Protein AF-X0TYS3-F1 (afdb_monomer_lite)

Foldseek 3Di:
DQKWKWWFWAAPLRFGQFIDTCRTPCNRVDFAEAEAEPPDPDDDDPRHNYTYGQWPDTDMDMDIDHPDDDPVRVVVSVVVVVVDFDDDPPDDTDDDDDDQVPHDDDDQDDLFLCVLVVVLVSPQRIDDDPQCVVVQVVNVVLQRHHPDDRDDDPVSSVVSRVVRVVVLVVLQCCQQPNQWDAPDPPDRDTDLAGPQCVVVSNQCDDPVDRCVPSNVSSCNPDDD

Structure (mmCIF, N/CA/C/O backbone):
data_AF-X0TYS3-F1
#
_entry.id   AF-X0TYS3-F1
#
loop_
_atom_site.group_PDB
_atom_site.id
_atom_site.type_symbol
_atom_site.label_atom_id
_atom_site.label_alt_id
_atom_site.label_comp_id
_atom_site.label_asym_id
_atom_site.label_entity_id
_atom_site.label_seq_id
_atom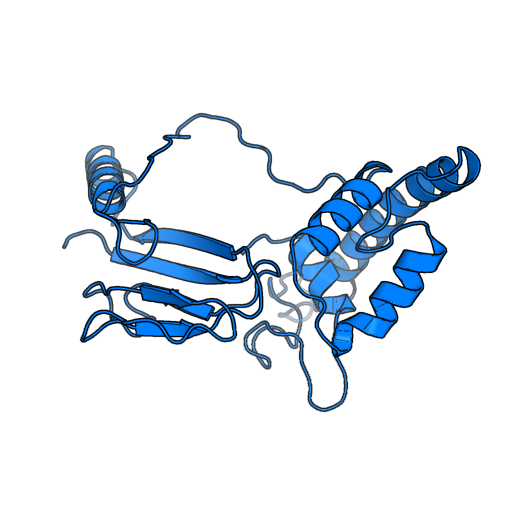_site.pdbx_PDB_ins_code
_atom_site.Cartn_x
_atom_site.Cartn_y
_atom_site.Cartn_z
_atom_site.occupancy
_atom_site.B_iso_or_equiv
_atom_site.auth_seq_id
_atom_site.auth_comp_id
_atom_site.auth_asym_id
_atom_site.auth_atom_id
_atom_site.pdbx_PDB_model_num
ATOM 1 N N . ALA A 1 1 ? -18.647 0.331 23.128 1.00 57.12 1 ALA A N 1
ATOM 2 C CA . ALA A 1 1 ? -19.092 1.075 21.935 1.00 57.12 1 ALA A CA 1
ATOM 3 C C . ALA A 1 1 ? -19.819 0.088 21.039 1.00 57.12 1 ALA A C 1
ATOM 5 O O . ALA A 1 1 ? -19.312 -1.014 20.889 1.00 57.12 1 ALA A O 1
ATOM 6 N N . ASP A 1 2 ? -20.963 0.463 20.470 1.00 83.06 2 ASP A N 1
ATOM 7 C CA . ASP A 1 2 ? -21.782 -0.434 19.627 1.00 83.06 2 ASP A CA 1
ATOM 8 C C . ASP A 1 2 ? -21.222 -0.609 18.202 1.00 83.06 2 ASP A C 1
ATOM 10 O O . ASP A 1 2 ? -21.847 -1.241 17.355 1.00 83.06 2 ASP A O 1
ATOM 14 N N . VAL A 1 3 ? -20.053 -0.021 17.932 1.00 92.56 3 VAL A N 1
ATOM 15 C CA . VAL A 1 3 ? -19.339 -0.079 16.656 1.00 92.56 3 VAL A CA 1
ATOM 16 C C . VAL A 1 3 ? -17.918 -0.554 16.939 1.00 92.56 3 VAL A C 1
ATOM 18 O O . VAL A 1 3 ? -17.199 0.078 17.719 1.00 92.56 3 VAL A O 1
ATOM 21 N N . GLY A 1 4 ? -17.534 -1.671 16.323 1.00 93.69 4 GLY A N 1
ATOM 22 C CA . GLY A 1 4 ? -16.146 -2.129 16.274 1.00 93.69 4 GLY A CA 1
ATOM 23 C C . GLY A 1 4 ? -15.420 -1.558 15.057 1.00 93.69 4 GLY A C 1
ATOM 24 O O . GLY A 1 4 ? -16.057 -1.088 14.118 1.00 93.69 4 GLY A O 1
ATOM 25 N N . ILE A 1 5 ? -14.092 -1.633 15.047 1.00 94.88 5 ILE A N 1
ATOM 26 C CA . ILE A 1 5 ? -13.277 -1.394 13.850 1.00 94.88 5 ILE A CA 1
ATOM 27 C C . ILE A 1 5 ? -12.463 -2.647 13.568 1.00 94.88 5 ILE A C 1
ATOM 29 O O . ILE A 1 5 ? -12.029 -3.330 14.495 1.00 94.88 5 ILE A O 1
ATOM 33 N N . PHE A 1 6 ? -12.278 -2.932 12.287 1.00 94.88 6 PHE A N 1
ATOM 34 C CA . PHE A 1 6 ? -11.329 -3.913 11.794 1.00 94.88 6 PHE A CA 1
ATOM 35 C C . PHE A 1 6 ? -10.635 -3.367 10.553 1.00 94.88 6 PHE A C 1
ATOM 37 O O . PHE A 1 6 ? -11.286 -2.804 9.674 1.00 94.88 6 PHE A O 1
ATOM 44 N N . GLY A 1 7 ? -9.328 -3.544 10.472 1.00 95.25 7 GLY A N 1
ATOM 45 C CA . GLY A 1 7 ? -8.544 -3.128 9.324 1.00 95.25 7 GLY A CA 1
ATOM 46 C C . GLY A 1 7 ? -7.066 -3.129 9.647 1.00 95.25 7 GLY A C 1
ATOM 47 O O . GLY A 1 7 ? -6.673 -3.537 10.737 1.00 95.25 7 GLY A O 1
ATOM 48 N N . THR A 1 8 ? -6.271 -2.627 8.715 1.00 95.38 8 THR A N 1
ATOM 49 C CA . THR A 1 8 ? -4.814 -2.733 8.778 1.00 95.38 8 THR A CA 1
ATOM 50 C C . THR A 1 8 ? -4.195 -1.408 8.344 1.00 95.38 8 THR A C 1
ATOM 52 O O . THR A 1 8 ? -4.698 -0.731 7.443 1.00 95.38 8 THR A O 1
ATOM 55 N N . LEU A 1 9 ? -3.124 -1.006 9.026 1.00 95.94 9 LEU A N 1
ATOM 56 C CA . LEU A 1 9 ? -2.222 0.051 8.577 1.00 95.94 9 LEU A CA 1
ATOM 57 C C . LEU A 1 9 ? -1.243 -0.563 7.583 1.00 95.94 9 LEU A C 1
ATOM 59 O O . LEU A 1 9 ? -0.656 -1.599 7.886 1.00 95.94 9 LEU A O 1
ATOM 63 N N . MET A 1 10 ? -1.043 0.067 6.434 1.00 95.25 10 MET A N 1
ATOM 64 C CA . MET A 1 10 ? -0.191 -0.458 5.374 1.00 95.25 10 MET A CA 1
ATOM 65 C C . MET A 1 10 ? 0.788 0.592 4.870 1.00 95.25 10 MET A C 1
ATOM 67 O O . MET A 1 10 ? 0.532 1.798 4.914 1.00 95.25 10 MET A O 1
ATOM 71 N N . ASP A 1 11 ? 1.927 0.110 4.395 1.00 94.81 11 ASP A N 1
ATOM 72 C CA . ASP A 1 11 ? 2.931 0.942 3.749 1.00 94.81 11 ASP A CA 1
ATOM 73 C C . ASP A 1 11 ? 2.579 1.210 2.270 1.00 94.81 11 ASP A C 1
ATOM 75 O O . ASP A 1 11 ? 1.574 0.711 1.755 1.00 94.81 11 ASP A O 1
ATOM 79 N N . ALA A 1 12 ? 3.392 2.006 1.569 1.00 94.19 12 ALA A N 1
ATOM 80 C CA . ALA A 1 12 ? 3.118 2.399 0.179 1.00 94.19 12 ALA A CA 1
ATOM 81 C C . ALA A 1 12 ? 3.034 1.213 -0.801 1.00 94.19 12 ALA A C 1
ATOM 83 O O . ALA A 1 12 ? 2.470 1.338 -1.885 1.00 94.19 12 ALA A O 1
ATOM 84 N N . TRP A 1 13 ? 3.572 0.053 -0.422 1.00 92.31 13 TRP A N 1
ATOM 85 C CA . TRP A 1 13 ? 3.579 -1.151 -1.239 1.00 92.31 13 TRP A CA 1
ATOM 86 C C . TRP A 1 13 ? 2.517 -2.169 -0.790 1.00 92.31 13 TRP A C 1
ATOM 88 O O . TRP A 1 13 ? 2.585 -3.332 -1.185 1.00 92.31 13 TRP A O 1
ATOM 98 N N . GLN A 1 14 ? 1.539 -1.755 0.022 1.00 92.50 14 GLN A N 1
ATOM 99 C CA . GLN A 1 14 ? 0.508 -2.623 0.602 1.00 92.50 14 GLN A CA 1
ATOM 100 C C . GLN A 1 14 ? 1.074 -3.731 1.509 1.00 92.50 14 GLN A C 1
ATOM 102 O O . GLN A 1 14 ? 0.488 -4.809 1.613 1.00 92.50 14 GLN A O 1
ATOM 107 N N . ARG A 1 15 ? 2.211 -3.502 2.183 1.00 91.81 15 ARG A N 1
ATOM 108 C CA . ARG A 1 15 ? 2.680 -4.414 3.241 1.00 91.81 15 ARG A CA 1
ATOM 109 C C . ARG A 1 15 ? 2.012 -4.047 4.569 1.00 91.81 15 ARG A C 1
ATOM 111 O O . ARG A 1 15 ? 2.046 -2.867 4.936 1.00 91.81 15 ARG A O 1
ATOM 118 N N . PRO A 1 16 ? 1.427 -5.010 5.303 1.00 93.38 16 PRO A N 1
ATOM 119 C CA . PRO A 1 16 ? 0.880 -4.762 6.633 1.00 93.38 16 PRO A CA 1
ATOM 120 C C . PRO A 1 16 ? 1.929 -4.206 7.606 1.00 93.38 16 PRO A C 1
ATOM 122 O O . PRO A 1 16 ? 3.054 -4.697 7.683 1.00 93.38 16 PRO A O 1
ATOM 125 N N . ILE A 1 17 ? 1.545 -3.188 8.373 1.00 94.62 17 ILE A N 1
ATOM 126 C CA . ILE A 1 17 ? 2.328 -2.605 9.472 1.00 94.62 17 ILE A CA 1
ATOM 127 C C . ILE A 1 17 ? 1.779 -3.094 10.814 1.00 94.62 17 ILE A C 1
ATOM 129 O O . ILE A 1 17 ? 2.544 -3.527 11.674 1.00 94.62 17 ILE A O 1
ATOM 133 N N . ASP A 1 18 ? 0.463 -2.973 11.010 1.00 95.12 18 ASP A N 1
ATOM 134 C CA . ASP A 1 18 ? -0.266 -3.520 12.159 1.00 95.12 18 ASP A CA 1
ATOM 135 C C . ASP A 1 18 ? -1.767 -3.517 11.892 1.00 95.12 18 ASP A C 1
ATOM 137 O O . ASP A 1 18 ? -2.275 -2.695 11.123 1.00 95.12 18 ASP A O 1
ATOM 141 N N . ASP A 1 19 ? -2.476 -4.378 12.604 1.00 95.69 19 ASP A N 1
ATOM 142 C CA . ASP A 1 19 ? -3.927 -4.394 12.607 1.00 95.69 19 ASP A CA 1
ATOM 143 C C . ASP A 1 19 ? -4.497 -3.363 13.586 1.00 95.69 19 ASP A C 1
ATOM 145 O O . ASP A 1 19 ? -3.912 -3.028 14.620 1.00 95.69 19 ASP A O 1
ATOM 149 N N . VAL A 1 20 ? -5.695 -2.885 13.263 1.00 96.25 20 VAL A N 1
ATOM 150 C CA . VAL A 1 20 ? -6.477 -1.937 14.053 1.00 96.25 20 VAL A CA 1
ATOM 151 C C . VAL A 1 20 ? -7.773 -2.605 14.489 1.00 96.25 20 VAL A C 1
ATOM 153 O O . VAL A 1 20 ? -8.530 -3.140 13.675 1.00 96.25 20 VAL A O 1
ATOM 156 N N . GLY A 1 21 ? -8.067 -2.519 15.783 1.00 95.19 21 GLY A N 1
ATOM 157 C CA . GLY A 1 21 ? -9.288 -3.028 16.379 1.00 95.19 21 GLY A CA 1
ATOM 158 C C . GLY A 1 21 ? -9.075 -4.331 17.140 1.00 95.19 21 GLY A C 1
ATOM 159 O O . GLY A 1 21 ? -8.046 -4.546 17.771 1.00 95.19 21 GLY A O 1
ATOM 160 N N . ALA A 1 22 ? -10.077 -5.212 17.136 1.00 94.00 22 ALA A N 1
ATOM 161 C CA . ALA A 1 22 ? -10.077 -6.399 18.002 1.00 94.00 22 ALA A CA 1
ATOM 162 C C . ALA A 1 22 ? -8.870 -7.335 17.770 1.00 94.00 22 ALA A C 1
ATOM 164 O O . ALA A 1 22 ? -8.317 -7.872 18.731 1.00 94.00 22 ALA A O 1
ATOM 165 N N . ALA A 1 23 ? -8.452 -7.500 16.510 1.00 91.31 23 ALA A N 1
ATOM 166 C CA . ALA A 1 23 ? -7.281 -8.295 16.135 1.00 91.31 23 ALA A CA 1
ATOM 167 C C . ALA A 1 23 ? -5.952 -7.569 16.419 1.00 91.31 23 ALA A C 1
ATOM 169 O O . ALA A 1 23 ? -4.964 -8.213 16.772 1.00 91.31 23 ALA A O 1
ATOM 170 N N . GLY A 1 24 ? -5.962 -6.234 16.363 1.00 94.25 24 GLY A N 1
ATOM 171 C CA . GLY A 1 24 ? -4.801 -5.381 16.579 1.00 94.25 24 GLY A CA 1
ATOM 172 C C . GLY A 1 24 ? -4.233 -5.430 17.994 1.00 94.25 24 GLY A C 1
ATOM 173 O O . GLY A 1 24 ? -4.786 -6.032 18.929 1.00 94.25 24 GLY A O 1
ATOM 174 N N . ARG A 1 25 ? -3.101 -4.748 18.180 1.00 94.25 25 ARG A N 1
ATOM 175 C CA . ARG A 1 25 ? -2.501 -4.562 19.511 1.00 94.25 25 ARG A CA 1
ATOM 176 C C . ARG A 1 25 ? -3.356 -3.688 20.426 1.00 94.25 25 ARG A C 1
ATOM 178 O O . ARG A 1 25 ? -3.234 -3.809 21.642 1.00 94.25 25 ARG A O 1
ATOM 185 N N . ASP A 1 26 ? -4.235 -2.851 19.874 1.00 95.75 26 ASP A N 1
ATOM 186 C CA . ASP A 1 26 ? -5.169 -2.029 20.651 1.00 95.75 26 ASP A CA 1
ATOM 187 C C . ASP A 1 26 ? -6.375 -2.811 21.185 1.00 95.75 26 ASP A C 1
ATOM 189 O O . ASP A 1 26 ? -7.098 -2.294 22.036 1.00 95.75 26 ASP A O 1
ATOM 193 N N . LYS A 1 27 ? -6.605 -4.046 20.712 1.00 94.94 27 LYS A N 1
ATOM 194 C CA . LYS A 1 27 ? -7.693 -4.934 21.166 1.00 94.94 27 LYS A CA 1
ATOM 195 C C . LYS A 1 27 ? -9.077 -4.277 21.113 1.00 94.94 27 LYS A C 1
ATOM 197 O O . LYS A 1 27 ? -9.954 -4.586 21.918 1.00 94.94 27 LYS A O 1
ATOM 202 N N . GLY A 1 28 ? -9.276 -3.352 20.173 1.00 93.19 28 GLY A N 1
ATOM 203 C CA . GLY A 1 28 ? -10.516 -2.593 20.001 1.00 93.19 28 GLY A CA 1
ATOM 204 C C . GLY A 1 28 ? -10.758 -1.512 21.057 1.00 93.19 28 GLY A C 1
ATOM 205 O O . GLY A 1 28 ? -11.834 -0.915 21.074 1.00 93.19 28 GLY A O 1
ATOM 206 N N . GLN A 1 29 ? -9.786 -1.243 21.933 1.00 92.88 29 GLN A N 1
ATOM 207 C CA . GLN A 1 29 ? -9.870 -0.187 22.946 1.00 92.88 29 GLN A CA 1
ATOM 208 C C . GLN A 1 29 ? -9.420 1.180 22.408 1.00 92.88 29 GLN A C 1
ATOM 210 O O . GLN A 1 29 ? -9.631 2.201 23.065 1.00 92.88 29 GLN A O 1
ATOM 215 N N . GLY A 1 30 ? -8.855 1.212 21.195 1.00 92.56 30 GLY A N 1
ATOM 216 C CA . GLY A 1 30 ? -8.265 2.398 20.593 1.00 92.56 30 GLY A CA 1
ATOM 217 C C . GLY A 1 30 ? -6.844 2.654 21.095 1.00 92.56 30 GLY A C 1
ATOM 218 O O . GLY A 1 30 ? -6.485 2.357 22.231 1.00 92.56 30 GLY A O 1
ATOM 219 N N . ALA A 1 31 ? -6.015 3.234 20.230 1.00 95.06 31 ALA A N 1
ATOM 220 C CA . ALA A 1 31 ? -4.630 3.557 20.546 1.00 95.06 31 ALA A CA 1
ATOM 221 C C . ALA A 1 31 ? -4.160 4.798 19.784 1.00 95.06 31 ALA A C 1
ATOM 223 O O . ALA A 1 31 ? -4.786 5.253 18.824 1.00 95.06 31 ALA A O 1
ATOM 224 N N . LYS A 1 32 ? -3.020 5.344 20.217 1.00 96.06 32 LYS A N 1
ATOM 225 C CA . LYS A 1 32 ? -2.268 6.326 19.439 1.00 96.06 32 LYS A CA 1
ATOM 226 C C . LYS A 1 32 ? -1.182 5.595 18.657 1.00 96.06 32 LYS A C 1
ATOM 228 O O . LYS A 1 32 ? -0.169 5.211 19.234 1.00 96.06 32 LYS A O 1
ATOM 233 N N . TYR A 1 33 ? -1.404 5.439 17.360 1.00 97.25 33 TYR A N 1
ATOM 234 C CA . TYR A 1 33 ? -0.424 4.914 16.415 1.00 97.25 33 TYR A CA 1
ATOM 235 C C . TYR A 1 33 ? 0.492 6.058 15.972 1.00 97.25 33 TYR A C 1
ATOM 237 O O . TYR A 1 33 ? 0.011 7.122 15.581 1.00 97.25 33 TYR A O 1
ATOM 245 N N . VAL A 1 34 ? 1.806 5.873 16.075 1.00 97.06 34 VAL A N 1
ATOM 246 C CA . VAL A 1 34 ? 2.811 6.865 15.677 1.00 97.06 34 VAL A CA 1
ATOM 247 C C . VAL A 1 34 ? 3.695 6.249 14.603 1.00 97.06 34 VAL A C 1
ATOM 249 O O . VAL A 1 34 ? 4.521 5.382 14.884 1.00 97.06 34 VAL A O 1
ATOM 252 N N . LEU A 1 35 ? 3.496 6.713 13.371 1.00 96.94 35 LEU A N 1
ATOM 253 C CA . LEU A 1 35 ? 4.265 6.319 12.196 1.00 96.94 35 LEU A CA 1
ATOM 254 C C . LEU A 1 35 ? 5.444 7.286 12.046 1.00 96.94 35 LEU A C 1
ATOM 256 O O . LEU A 1 35 ? 5.245 8.497 11.945 1.00 96.94 35 LEU A O 1
ATOM 260 N N . LEU A 1 36 ? 6.666 6.765 12.097 1.00 96.44 36 LEU A N 1
ATOM 261 C CA . LEU A 1 36 ? 7.897 7.555 12.068 1.00 96.44 36 LEU A CA 1
ATOM 262 C C . LEU A 1 36 ? 8.729 7.218 10.831 1.00 96.44 36 LEU A C 1
ATOM 264 O O . LEU A 1 36 ? 8.864 6.034 10.523 1.00 96.44 36 LEU A O 1
ATOM 268 N N . PRO A 1 37 ? 9.365 8.202 10.177 1.00 93.62 37 PRO A N 1
ATOM 269 C CA . PRO A 1 37 ? 10.346 7.911 9.142 1.00 93.62 37 PRO A CA 1
ATOM 270 C C . PRO A 1 37 ? 11.599 7.251 9.739 1.00 93.62 37 PRO A C 1
ATOM 272 O O . PRO A 1 37 ? 11.882 7.356 10.942 1.00 93.62 37 PRO A O 1
ATOM 275 N N . VAL A 1 38 ? 12.385 6.596 8.883 1.00 86.75 38 VAL A N 1
ATOM 276 C CA . VAL A 1 38 ? 13.713 6.087 9.252 1.00 86.75 38 VAL A CA 1
ATOM 277 C C . VAL A 1 38 ? 14.580 7.237 9.778 1.00 86.75 38 VAL A C 1
ATOM 279 O O . VAL A 1 38 ? 14.597 8.329 9.220 1.00 86.75 38 VAL A O 1
ATOM 282 N N . GLY A 1 39 ? 15.298 6.996 10.878 1.00 89.44 39 GLY A N 1
ATOM 283 C CA . GLY A 1 39 ? 16.219 7.976 11.462 1.00 89.44 39 GLY A CA 1
ATOM 284 C C . GLY A 1 39 ? 15.576 9.059 12.338 1.00 89.44 39 GLY A C 1
ATOM 285 O O . GLY A 1 39 ? 16.297 9.911 12.847 1.00 89.44 39 GLY A O 1
ATOM 286 N N . TYR A 1 40 ? 14.258 9.036 12.573 1.00 95.06 40 TYR A N 1
ATOM 287 C CA . TYR A 1 40 ? 13.626 9.972 13.508 1.00 95.06 40 TYR A CA 1
ATOM 288 C C . TYR A 1 40 ? 14.144 9.788 14.948 1.00 95.06 40 TYR A C 1
ATOM 290 O O . TYR A 1 40 ? 14.031 8.703 15.524 1.00 95.06 40 TYR A O 1
ATOM 298 N N . THR A 1 41 ? 14.657 10.869 15.544 1.00 95.00 41 THR A N 1
ATOM 299 C CA . THR A 1 41 ? 15.199 10.921 16.920 1.00 95.00 41 THR A CA 1
ATOM 300 C C . THR A 1 41 ? 14.440 11.879 17.844 1.00 95.00 41 THR A C 1
ATOM 302 O O . THR A 1 41 ? 14.847 12.098 18.984 1.00 95.00 41 THR A O 1
ATOM 305 N N . GLY A 1 42 ? 13.343 12.467 17.362 1.00 95.56 42 GLY A N 1
ATOM 306 C CA . GLY A 1 42 ? 12.531 13.400 18.137 1.00 95.56 42 GLY A CA 1
ATOM 307 C C . GLY A 1 42 ? 11.669 12.727 19.217 1.00 95.56 42 GLY A C 1
ATOM 308 O O . GLY A 1 42 ? 11.638 11.499 19.341 1.00 95.56 42 GLY A O 1
ATOM 309 N N . PRO A 1 43 ? 10.941 13.530 20.013 1.00 95.69 43 PRO A N 1
ATOM 310 C CA . PRO A 1 43 ? 10.115 13.026 21.102 1.00 95.69 43 PRO A CA 1
ATOM 311 C C . PRO A 1 43 ? 8.882 12.271 20.593 1.00 95.69 43 PRO A C 1
ATOM 313 O O . PRO A 1 43 ? 8.241 12.662 19.618 1.00 95.69 43 PRO A O 1
ATOM 316 N N . VAL A 1 44 ? 8.494 11.224 21.323 1.00 96.06 44 VAL A N 1
ATOM 317 C CA . VAL A 1 44 ? 7.305 10.413 21.037 1.00 96.06 44 VAL A CA 1
ATOM 318 C C . VAL A 1 44 ? 6.359 10.442 22.244 1.00 96.06 44 VAL A C 1
ATOM 320 O O . VAL A 1 44 ? 6.829 10.351 23.380 1.00 96.06 44 VAL A O 1
ATOM 323 N N . PRO A 1 45 ? 5.033 10.574 22.044 1.00 93.81 45 PRO A N 1
ATOM 324 C CA . PRO A 1 45 ? 4.069 10.541 23.135 1.00 93.81 45 PRO A CA 1
ATOM 325 C C . PRO A 1 45 ? 4.170 9.249 23.959 1.00 93.81 45 PRO A C 1
ATOM 327 O O . PRO A 1 45 ? 4.316 8.171 23.376 1.00 93.81 45 PRO A O 1
ATOM 330 N N . PRO A 1 46 ? 4.025 9.322 25.293 1.00 93.94 46 PRO A N 1
ATOM 331 C CA . PRO A 1 46 ? 3.995 8.125 26.124 1.00 93.94 46 PRO A CA 1
ATOM 332 C C . PRO A 1 46 ? 2.812 7.230 25.736 1.00 93.94 46 PRO A C 1
ATOM 334 O O . PRO A 1 46 ? 1.765 7.722 25.303 1.00 93.94 46 PRO A O 1
ATOM 337 N N . ASN A 1 47 ? 2.981 5.918 25.915 1.00 92.25 47 ASN A N 1
ATOM 338 C CA . ASN A 1 47 ? 1.976 4.883 25.634 1.00 92.25 47 ASN A CA 1
ATOM 339 C C . ASN A 1 47 ? 1.489 4.831 24.171 1.00 92.25 47 ASN A C 1
ATOM 341 O O . ASN A 1 47 ? 0.436 4.262 23.887 1.00 92.25 47 ASN A O 1
ATOM 345 N N . ALA A 1 48 ? 2.230 5.433 23.237 1.00 95.88 48 ALA A N 1
ATOM 346 C CA . ALA A 1 48 ? 1.960 5.300 21.813 1.00 95.88 48 ALA A CA 1
ATOM 347 C C . ALA A 1 48 ? 2.495 3.972 21.261 1.00 95.88 48 ALA A C 1
ATOM 349 O O . ALA A 1 48 ? 3.555 3.491 21.663 1.00 95.88 48 ALA A O 1
ATOM 350 N N . MET A 1 49 ? 1.787 3.420 20.280 1.00 96.88 49 MET A N 1
ATOM 351 C CA . MET A 1 49 ? 2.270 2.310 19.465 1.00 96.88 49 MET A CA 1
ATOM 352 C C . MET A 1 49 ? 3.121 2.885 18.336 1.00 96.88 49 MET A C 1
ATOM 354 O O . MET A 1 49 ? 2.608 3.576 17.460 1.00 96.88 49 MET A O 1
ATOM 358 N N . VAL A 1 50 ? 4.431 2.658 18.396 1.00 96.25 50 VAL A N 1
ATOM 359 C CA . VAL A 1 50 ? 5.401 3.288 17.492 1.00 96.25 50 VAL A CA 1
ATOM 360 C C . VAL A 1 50 ? 5.805 2.326 16.383 1.00 96.25 50 VAL A C 1
ATOM 362 O O . VAL A 1 50 ? 6.195 1.195 16.670 1.00 96.25 50 VAL A O 1
ATOM 365 N N . TYR A 1 51 ? 5.783 2.803 15.139 1.00 95.88 51 TYR A N 1
ATOM 366 C CA . TYR A 1 51 ? 6.174 2.041 13.953 1.00 95.88 51 TYR A CA 1
ATOM 367 C C . TYR A 1 51 ? 7.125 2.866 13.103 1.00 95.88 51 TYR A C 1
ATOM 369 O O . TYR A 1 51 ? 6.797 3.979 12.691 1.00 95.88 51 TYR A O 1
ATOM 377 N N . ARG A 1 52 ? 8.296 2.309 12.801 1.00 94.75 52 ARG A N 1
ATOM 378 C CA . ARG A 1 52 ? 9.239 2.928 11.869 1.00 94.75 52 ARG A CA 1
ATOM 379 C C . ARG A 1 52 ? 8.907 2.469 10.457 1.00 94.75 52 ARG A C 1
ATOM 381 O O . ARG A 1 52 ? 8.925 1.275 10.183 1.00 94.75 52 ARG A O 1
ATOM 388 N N . GLN A 1 53 ? 8.560 3.423 9.610 1.00 93.94 53 GLN A N 1
ATOM 389 C CA . GLN A 1 53 ? 8.098 3.191 8.252 1.00 93.94 53 GLN A CA 1
ATOM 390 C C . GLN A 1 53 ? 9.278 2.903 7.329 1.00 93.94 53 GLN A C 1
ATOM 392 O O . GLN A 1 53 ? 10.335 3.523 7.454 1.00 93.94 53 GLN A O 1
ATOM 397 N N . ARG A 1 54 ? 9.083 1.959 6.405 1.00 92.00 54 ARG A N 1
ATOM 398 C CA . ARG A 1 54 ? 10.030 1.651 5.320 1.00 92.00 54 ARG A CA 1
ATOM 399 C C . ARG A 1 54 ? 9.812 2.548 4.101 1.00 92.00 54 ARG A C 1
ATOM 401 O O . ARG A 1 54 ? 10.720 2.687 3.294 1.00 92.00 54 ARG A O 1
ATOM 408 N N . THR A 1 55 ? 8.629 3.144 4.003 1.00 95.00 55 THR A N 1
ATOM 409 C CA . THR A 1 55 ? 8.159 4.036 2.940 1.00 95.00 55 THR A CA 1
ATOM 410 C C . THR A 1 55 ? 7.829 5.412 3.518 1.00 95.00 55 THR A C 1
ATOM 412 O O . THR A 1 55 ? 7.690 5.572 4.735 1.00 95.00 55 THR A O 1
ATOM 415 N N . HIS A 1 56 ? 7.733 6.423 2.663 1.00 94.88 56 HIS A N 1
ATOM 416 C CA . HIS A 1 56 ? 7.271 7.758 3.029 1.00 94.88 56 HIS A CA 1
ATOM 417 C C . HIS A 1 56 ? 5.746 7.832 3.059 1.00 94.88 56 HIS A C 1
ATOM 419 O O . HIS A 1 56 ? 5.189 8.433 3.980 1.00 94.88 56 HIS A O 1
ATOM 425 N N . ASN A 1 57 ? 5.081 7.203 2.089 1.00 95.19 57 ASN A N 1
ATOM 426 C CA . ASN A 1 57 ? 3.631 7.113 2.037 1.00 95.19 57 ASN A CA 1
ATOM 427 C C . ASN A 1 57 ? 3.122 5.783 2.607 1.00 95.19 57 ASN A C 1
ATOM 429 O O . ASN A 1 57 ? 3.874 4.847 2.888 1.00 95.19 57 ASN A O 1
ATOM 433 N N . GLY A 1 58 ? 1.809 5.722 2.787 1.00 94.44 58 GLY A N 1
ATOM 434 C CA . GLY A 1 58 ? 1.072 4.565 3.269 1.00 94.44 58 GLY A CA 1
ATOM 435 C C . GLY A 1 58 ? -0.405 4.908 3.388 1.00 94.44 58 GLY A C 1
ATOM 436 O O . GLY A 1 58 ? -0.814 6.056 3.188 1.00 94.44 58 GLY A O 1
ATOM 437 N N . PHE A 1 59 ? -1.214 3.917 3.722 1.00 94.50 59 PHE A N 1
ATOM 438 C CA . PHE A 1 59 ? -2.654 4.087 3.864 1.00 94.50 59 PHE A CA 1
ATOM 439 C C . PHE A 1 59 ? -3.206 3.135 4.926 1.00 94.50 59 PHE A C 1
ATOM 441 O O . PHE A 1 59 ? -2.508 2.277 5.461 1.00 94.50 59 PHE A O 1
ATOM 448 N N . ALA A 1 60 ? -4.471 3.324 5.278 1.00 94.75 60 ALA A N 1
ATOM 449 C CA . ALA A 1 60 ? -5.183 2.438 6.181 1.00 94.75 60 ALA A CA 1
ATOM 450 C C . ALA A 1 60 ? -6.583 2.205 5.636 1.00 94.75 60 ALA A C 1
ATOM 452 O O . ALA A 1 60 ? -7.294 3.167 5.335 1.00 94.75 60 ALA A O 1
ATOM 453 N N . ILE A 1 61 ? -6.995 0.943 5.564 1.00 93.75 61 ILE A N 1
ATOM 454 C CA . ILE A 1 61 ? -8.361 0.578 5.202 1.00 93.75 61 ILE A CA 1
ATOM 455 C C . ILE A 1 61 ? -9.034 -0.009 6.426 1.00 93.75 61 ILE A C 1
ATOM 457 O O . ILE A 1 61 ? -8.696 -1.087 6.908 1.00 93.75 61 ILE A O 1
ATOM 461 N N . LEU A 1 62 ? -9.978 0.764 6.961 1.00 95.00 62 LEU A N 1
ATOM 462 C CA . LEU A 1 62 ? -10.647 0.489 8.222 1.00 95.00 62 LEU A CA 1
ATOM 463 C C . LEU A 1 62 ? -12.145 0.353 7.990 1.00 95.00 62 LEU A C 1
ATOM 465 O O . LEU A 1 62 ? -12.789 1.224 7.406 1.00 95.00 62 LEU A O 1
ATOM 469 N N . ARG A 1 63 ? -12.702 -0.747 8.480 1.00 94.44 63 ARG A N 1
ATOM 470 C CA . ARG A 1 63 ? -14.102 -1.121 8.315 1.00 94.44 63 ARG A CA 1
ATOM 471 C C . ARG A 1 63 ? -14.819 -1.066 9.662 1.00 94.44 63 ARG A C 1
ATOM 473 O O . ARG A 1 63 ? -14.459 -1.819 10.571 1.00 94.44 63 ARG A O 1
ATOM 480 N N . PRO A 1 64 ? -15.842 -0.206 9.805 1.00 95.12 64 PRO A N 1
ATOM 481 C CA . PRO A 1 64 ? -16.772 -0.277 10.920 1.00 95.12 64 PRO A CA 1
ATOM 482 C C . PRO A 1 64 ? -17.529 -1.602 10.911 1.00 95.12 64 PRO A C 1
ATOM 484 O O . PRO A 1 64 ? -18.142 -1.975 9.912 1.00 95.12 64 PRO A O 1
ATOM 487 N N . ILE A 1 65 ? -17.505 -2.299 12.040 1.00 94.75 65 ILE A N 1
ATOM 488 C CA . ILE A 1 65 ? -18.305 -3.497 12.274 1.00 94.75 65 ILE A CA 1
ATOM 489 C C . ILE A 1 65 ? -19.581 -3.053 12.977 1.00 94.75 65 ILE A C 1
ATOM 491 O O . ILE A 1 65 ? -19.546 -2.594 14.122 1.00 94.75 65 ILE A O 1
ATOM 495 N N . ILE A 1 66 ? -20.697 -3.193 12.269 1.00 95.19 66 ILE A N 1
ATOM 496 C CA . ILE A 1 66 ? -22.045 -2.859 12.725 1.00 95.19 66 ILE A CA 1
ATOM 497 C C . ILE A 1 66 ? -22.973 -4.059 12.550 1.00 95.19 66 ILE A C 1
ATOM 499 O O . ILE A 1 66 ? -22.716 -4.940 11.733 1.00 95.19 66 ILE A O 1
ATOM 503 N N . LYS A 1 67 ? -24.057 -4.092 13.328 1.00 94.31 67 LYS A N 1
ATOM 504 C CA . LYS A 1 67 ? -25.006 -5.214 13.356 1.00 94.31 67 LYS A CA 1
ATOM 505 C C . LYS A 1 67 ? -25.738 -5.423 12.025 1.00 94.31 67 LYS A C 1
ATOM 507 O O . LYS A 1 67 ? -25.958 -6.559 11.623 1.00 94.31 67 LYS A O 1
ATOM 512 N N . ASP A 1 68 ? -26.146 -4.333 11.382 1.00 94.94 68 ASP A N 1
ATOM 513 C CA . ASP A 1 68 ? -26.878 -4.327 10.115 1.00 94.94 68 ASP A CA 1
ATOM 514 C C . ASP A 1 68 ? -26.691 -2.983 9.389 1.00 94.94 68 ASP A C 1
ATOM 516 O O . ASP A 1 68 ? -26.100 -2.045 9.927 1.00 94.94 68 ASP A O 1
ATOM 520 N N . SER A 1 69 ? -27.215 -2.886 8.165 1.00 93.56 69 SER A N 1
ATOM 521 C CA . SER A 1 69 ? -27.167 -1.685 7.325 1.00 93.56 69 SER A CA 1
ATOM 522 C C . SER A 1 69 ? -28.369 -0.748 7.517 1.00 93.56 69 SER A C 1
ATOM 524 O O . SER A 1 69 ? -28.732 -0.017 6.591 1.00 93.56 69 SER A O 1
ATOM 526 N N . SER A 1 70 ? -29.042 -0.778 8.673 1.00 96.12 70 SER A N 1
ATOM 527 C CA . SER A 1 70 ? -30.094 0.200 8.972 1.00 96.12 70 SER A CA 1
ATOM 528 C C . SER A 1 70 ? -29.527 1.622 8.981 1.00 96.12 70 SER A C 1
ATOM 530 O O . SER A 1 70 ? -28.355 1.847 9.291 1.00 96.12 70 SER A O 1
ATOM 532 N N . LYS A 1 71 ? -30.375 2.612 8.675 1.00 95.31 71 LYS A N 1
ATOM 533 C CA . LYS A 1 71 ? -29.976 4.030 8.686 1.00 95.31 71 LYS A CA 1
ATOM 534 C C . LYS A 1 71 ? -29.350 4.443 10.022 1.00 95.31 71 LYS A C 1
ATOM 536 O O . LYS A 1 71 ? -28.378 5.189 10.033 1.00 95.31 71 LYS A O 1
ATOM 541 N N . GLU A 1 72 ? -29.881 3.928 11.130 1.00 96.00 72 GLU A N 1
ATOM 542 C CA . GLU A 1 72 ? -29.359 4.189 12.473 1.00 96.00 72 GLU A CA 1
ATOM 543 C C . GLU A 1 72 ? -27.928 3.659 12.643 1.00 96.00 72 GLU A C 1
ATOM 545 O O . GLU A 1 72 ? -27.045 4.391 13.091 1.00 96.00 72 GLU A O 1
ATOM 550 N N . ASN A 1 73 ? -27.668 2.409 12.255 1.00 95.50 73 ASN A N 1
ATOM 551 C CA . ASN A 1 73 ? -26.347 1.803 12.419 1.00 95.50 73 ASN A CA 1
ATOM 552 C C . ASN A 1 73 ? -25.306 2.390 11.458 1.00 95.50 73 ASN A C 1
ATOM 554 O O . ASN A 1 73 ? -24.155 2.582 11.854 1.00 95.50 73 ASN A O 1
ATOM 558 N N . LEU A 1 74 ? -25.707 2.762 10.238 1.00 94.19 74 LEU A N 1
ATOM 559 C CA . LEU A 1 74 ? -24.845 3.505 9.313 1.00 94.19 74 LEU A CA 1
ATOM 560 C C . LEU A 1 74 ? -24.452 4.875 9.885 1.00 94.19 74 LEU A C 1
ATOM 562 O O . LEU A 1 74 ? -23.283 5.255 9.816 1.00 94.19 74 LEU A O 1
ATOM 566 N N . GLN A 1 75 ? -25.393 5.587 10.515 1.00 94.56 75 GLN A N 1
ATOM 567 C CA . GLN A 1 75 ? -25.103 6.858 11.179 1.00 94.56 75 GLN A CA 1
ATOM 568 C C . GLN A 1 75 ? -24.134 6.671 12.358 1.00 94.56 75 GLN A C 1
ATOM 570 O O . GLN A 1 75 ? -23.145 7.396 12.460 1.00 94.56 75 GLN A O 1
ATOM 575 N N . LYS A 1 76 ? -24.344 5.645 13.200 1.00 95.62 76 LYS A N 1
ATOM 576 C CA . LYS A 1 76 ? -23.416 5.303 14.295 1.00 95.62 76 LYS A CA 1
ATOM 577 C C . LYS A 1 76 ? -22.004 5.011 13.782 1.00 95.62 76 LYS A C 1
ATOM 579 O O . LYS A 1 76 ? -21.038 5.467 14.393 1.00 95.62 76 LYS A O 1
ATOM 584 N N . ALA A 1 77 ? -21.872 4.281 12.672 1.00 95.00 77 ALA A N 1
ATOM 585 C CA . ALA A 1 77 ? -20.581 4.014 12.042 1.00 95.00 77 ALA A CA 1
ATOM 586 C C . ALA A 1 77 ? -19.901 5.305 11.565 1.00 95.00 77 ALA A C 1
ATOM 588 O O . ALA A 1 77 ? -18.736 5.536 11.891 1.00 95.00 77 ALA A O 1
ATOM 589 N N . ALA A 1 78 ? -20.630 6.170 10.854 1.00 94.31 78 ALA A N 1
ATOM 590 C CA . ALA A 1 78 ? -20.107 7.445 10.368 1.00 94.31 78 ALA A CA 1
ATOM 591 C C . ALA A 1 78 ? -19.637 8.350 11.521 1.00 94.31 78 ALA A C 1
ATOM 593 O O . ALA A 1 78 ? -18.541 8.913 11.468 1.00 94.31 78 ALA A O 1
ATOM 594 N N . ASP A 1 79 ? -20.426 8.451 12.593 1.00 94.56 79 ASP A N 1
ATOM 595 C CA . ASP A 1 79 ? -20.079 9.246 13.774 1.00 94.56 79 ASP A CA 1
ATOM 596 C C . ASP A 1 79 ? -18.900 8.654 14.550 1.00 94.56 79 ASP A C 1
ATOM 598 O O . ASP A 1 79 ? -18.097 9.394 15.121 1.00 94.56 79 ASP A O 1
ATOM 602 N N . TYR A 1 80 ? -18.767 7.326 14.569 1.00 94.00 80 TYR A N 1
ATOM 603 C CA . TYR A 1 80 ? -17.620 6.657 15.171 1.00 94.00 80 TYR A CA 1
ATOM 604 C C . TYR A 1 80 ? -16.332 6.943 14.388 1.00 94.00 80 TYR A C 1
ATOM 606 O O . TYR A 1 80 ? -15.347 7.375 14.986 1.00 94.00 80 TYR A O 1
ATOM 614 N N . VAL A 1 81 ? -16.340 6.778 13.059 1.00 92.88 81 VAL A N 1
ATOM 615 C CA . VAL A 1 81 ? -15.166 7.045 12.204 1.00 92.88 81 VAL A CA 1
ATOM 616 C C . VAL A 1 81 ? -14.727 8.507 12.310 1.00 92.88 81 VAL A C 1
ATOM 618 O O . VAL A 1 81 ? -13.532 8.780 12.383 1.00 92.88 81 VAL A O 1
ATOM 621 N N . LYS A 1 82 ? -15.666 9.453 12.450 1.00 92.81 82 LYS A N 1
ATOM 622 C CA . LYS A 1 82 ? -15.364 10.884 12.661 1.00 92.81 82 LYS A CA 1
ATOM 623 C C . LYS A 1 82 ? -14.646 11.210 13.980 1.00 92.81 82 LYS A C 1
ATOM 625 O O . LYS A 1 82 ? -14.185 12.338 14.168 1.00 92.81 82 LYS A O 1
ATOM 630 N N . LYS A 1 83 ? -14.528 10.254 14.909 1.00 92.38 83 LYS A N 1
ATOM 631 C CA . LYS A 1 83 ? -13.729 10.406 16.141 1.00 92.38 83 LYS A CA 1
ATOM 632 C C . LYS A 1 83 ? -12.252 10.094 15.933 1.00 92.38 83 LYS A C 1
ATOM 634 O O . LYS A 1 83 ? -11.441 10.450 16.793 1.00 92.38 83 LYS A O 1
ATOM 639 N N . MET A 1 84 ? -11.901 9.431 14.832 1.00 93.69 84 MET A N 1
ATOM 640 C CA . MET A 1 84 ? -10.516 9.125 14.498 1.00 93.69 84 MET A CA 1
ATOM 641 C C . MET A 1 84 ? -9.722 10.415 14.272 1.00 93.69 84 MET A C 1
ATOM 643 O O . MET A 1 84 ? -10.267 11.483 14.002 1.00 93.69 84 MET A O 1
ATOM 647 N N . LYS A 1 85 ? -8.408 10.371 14.480 1.00 95.06 85 LYS A N 1
ATOM 648 C CA . LYS A 1 85 ? -7.562 11.558 14.331 1.00 95.06 85 LYS A CA 1
ATOM 649 C C . LYS A 1 85 ? -6.289 11.174 13.609 1.00 95.06 85 LYS A C 1
ATOM 651 O O . LYS A 1 85 ? -5.481 10.427 14.145 1.00 95.06 85 LYS A O 1
ATOM 656 N N . ILE A 1 86 ? -6.119 11.736 12.423 1.00 95.69 86 ILE A N 1
ATOM 657 C CA . ILE A 1 86 ? -4.912 11.662 11.603 1.00 95.69 86 ILE A CA 1
ATOM 658 C C . ILE A 1 86 ? -4.337 13.073 11.534 1.00 95.69 86 ILE A C 1
ATOM 660 O O . ILE A 1 86 ? -5.060 14.009 11.181 1.00 95.69 86 ILE A O 1
ATOM 664 N N . TYR A 1 87 ? -3.084 13.236 11.957 1.00 95.56 87 TYR A N 1
ATOM 665 C CA . TYR A 1 87 ? -2.405 14.529 12.034 1.00 95.56 87 TYR A CA 1
ATOM 666 C C . TYR A 1 87 ? -0.881 14.349 12.173 1.00 95.56 87 TYR A C 1
ATOM 668 O O . TYR A 1 87 ? -0.443 13.323 12.700 1.00 95.56 87 TYR A O 1
ATOM 676 N N . PRO A 1 88 ? -0.065 15.337 11.758 1.00 95.69 88 PRO A N 1
ATOM 677 C CA . PRO A 1 88 ? 1.382 15.285 11.947 1.00 95.69 88 PRO A CA 1
ATOM 678 C C . PRO A 1 88 ? 1.783 15.259 13.427 1.00 95.69 88 PRO A C 1
ATOM 680 O O . PRO A 1 88 ? 1.200 15.956 14.264 1.00 95.69 88 PRO A O 1
ATOM 683 N N . LEU A 1 89 ? 2.826 14.494 13.750 1.00 95.12 89 LEU A N 1
ATOM 684 C CA . LEU A 1 89 ? 3.348 14.392 15.110 1.00 95.12 89 LEU A CA 1
ATOM 685 C C . LEU A 1 89 ? 3.758 15.773 15.657 1.00 95.12 89 LEU A C 1
ATOM 687 O O . LEU A 1 89 ? 4.405 16.560 14.974 1.00 95.12 89 LEU A O 1
ATOM 691 N N . GLY A 1 90 ? 3.370 16.070 16.901 1.00 92.62 90 GLY A N 1
ATOM 692 C CA . GLY A 1 90 ? 3.653 17.351 17.564 1.00 92.62 90 GLY A CA 1
ATOM 693 C C . GLY A 1 90 ? 2.668 18.484 17.246 1.00 92.62 90 GLY A C 1
ATOM 694 O O . GLY A 1 90 ? 2.719 19.525 17.897 1.00 92.62 90 GLY A O 1
ATOM 695 N N . GLN A 1 91 ? 1.738 18.292 16.306 1.00 94.25 91 GLN A N 1
ATOM 696 C CA . GLN A 1 91 ? 0.716 19.291 15.981 1.00 94.25 91 GLN A CA 1
ATOM 697 C C . GLN A 1 91 ? -0.606 19.034 16.716 1.00 94.25 91 GLN A C 1
ATOM 699 O O . GLN A 1 91 ? -0.881 17.932 17.200 1.00 94.25 91 GLN A O 1
ATOM 704 N N . LYS A 1 92 ? -1.456 20.068 16.798 1.00 93.50 92 LYS A N 1
ATOM 705 C CA . LYS A 1 92 ? -2.826 19.909 17.302 1.00 93.50 92 LYS A CA 1
ATOM 706 C C . LYS A 1 92 ? -3.607 18.980 16.360 1.00 93.50 92 LYS A C 1
ATOM 708 O O . LYS A 1 92 ? -3.555 19.201 15.150 1.00 93.50 92 LYS A O 1
ATOM 713 N N . PRO A 1 93 ? -4.360 17.992 16.877 1.00 93.19 93 PRO A N 1
ATOM 714 C CA . PRO A 1 93 ? -5.115 17.086 16.023 1.00 93.19 93 PRO A CA 1
ATOM 715 C C . PRO A 1 93 ? -6.136 17.830 15.162 1.00 93.19 93 PRO A C 1
ATOM 717 O O . PRO A 1 93 ? -7.068 18.442 15.687 1.00 93.19 93 PRO A O 1
ATOM 720 N N . LYS A 1 94 ? -5.970 17.744 13.843 1.00 92.38 94 LYS A N 1
ATOM 721 C CA . LYS A 1 94 ? -6.924 18.231 12.849 1.00 92.38 94 LYS A CA 1
ATOM 722 C C . LYS A 1 94 ? -6.967 17.234 11.700 1.00 92.38 94 LYS A C 1
ATOM 724 O O . LYS A 1 94 ? -5.956 17.017 11.045 1.00 92.38 94 LYS A O 1
ATOM 729 N N . THR A 1 95 ? -8.138 16.654 11.466 1.00 94.06 95 THR A N 1
ATOM 730 C CA . THR A 1 95 ? -8.355 15.649 10.421 1.00 94.06 95 THR A CA 1
ATOM 731 C C . THR A 1 95 ? -9.325 16.195 9.393 1.00 94.06 95 THR A C 1
ATOM 733 O O . THR A 1 95 ? -10.360 16.757 9.751 1.00 94.06 95 THR A O 1
ATOM 736 N N . ASN A 1 96 ? -8.970 16.041 8.121 1.00 91.94 96 ASN A N 1
ATOM 737 C CA . ASN A 1 96 ? -9.844 16.384 7.013 1.00 91.94 96 ASN A CA 1
ATOM 738 C C . ASN A 1 96 ? -10.696 15.159 6.691 1.00 91.94 96 ASN A C 1
ATOM 740 O O . ASN A 1 96 ? -10.163 14.102 6.368 1.00 91.94 96 ASN A O 1
ATOM 744 N N . TYR A 1 97 ? -12.011 15.314 6.802 1.00 93.19 97 TYR A N 1
ATOM 745 C CA . TYR A 1 97 ? -12.972 14.274 6.466 1.00 93.19 97 TYR A CA 1
ATOM 746 C C . TYR A 1 97 ? -13.568 14.557 5.099 1.00 93.19 97 TYR A C 1
ATOM 748 O O . TYR A 1 97 ? -14.071 15.654 4.861 1.00 93.19 97 TYR A O 1
ATOM 756 N N . VAL A 1 98 ? -13.535 13.553 4.231 1.00 92.75 98 VAL A N 1
ATOM 757 C CA . VAL A 1 98 ? -14.166 13.595 2.915 1.00 92.75 98 VAL A CA 1
ATOM 758 C C . VAL A 1 98 ? -15.213 12.491 2.881 1.00 92.75 98 VAL A C 1
ATOM 760 O O . VAL A 1 98 ? -14.885 11.324 3.076 1.00 92.75 98 VAL A O 1
ATOM 763 N N . ASP A 1 99 ? -16.476 12.870 2.693 1.00 92.25 99 ASP A N 1
ATOM 764 C CA . ASP A 1 99 ? -17.576 11.920 2.541 1.00 92.25 99 ASP A CA 1
ATOM 765 C C . ASP A 1 99 ? -17.740 11.561 1.062 1.00 92.25 99 ASP A C 1
ATOM 767 O O . ASP A 1 99 ? -17.958 12.433 0.217 1.00 92.25 99 ASP A O 1
ATOM 771 N N . LEU A 1 100 ? -17.608 10.272 0.761 1.00 92.69 100 LEU A N 1
ATOM 772 C CA . LEU A 1 100 ? -17.719 9.716 -0.584 1.00 92.69 100 LEU A CA 1
ATOM 773 C C . LEU A 1 100 ? -18.987 8.869 -0.760 1.00 92.69 100 LEU A C 1
ATOM 775 O O . LEU A 1 100 ? -19.134 8.197 -1.780 1.00 92.69 100 LEU A O 1
ATOM 779 N N . TYR A 1 101 ? -19.920 8.879 0.200 1.00 90.06 101 TYR A N 1
ATOM 780 C CA . TYR A 1 101 ? -21.152 8.105 0.083 1.00 90.06 101 TYR A CA 1
ATOM 781 C C . TYR A 1 101 ? -21.937 8.492 -1.180 1.00 90.06 101 TYR A C 1
ATOM 783 O O . TYR A 1 101 ? -22.237 9.662 -1.428 1.00 90.06 101 TYR A O 1
ATOM 791 N N . GLY A 1 102 ? -22.256 7.492 -2.006 1.00 90.69 102 GLY A N 1
ATOM 792 C CA . GLY A 1 102 ? -22.948 7.691 -3.282 1.00 90.69 102 GLY A CA 1
ATOM 793 C C . GLY A 1 102 ? -22.106 8.365 -4.375 1.00 90.69 102 GLY A C 1
ATOM 794 O O . GLY A 1 102 ? -22.664 8.775 -5.393 1.00 90.69 102 GLY A O 1
ATOM 795 N N . LYS A 1 103 ? -20.786 8.502 -4.193 1.00 94.75 103 LYS A N 1
ATOM 796 C CA . LYS A 1 103 ? -19.857 8.966 -5.230 1.00 94.75 103 LYS A CA 1
ATOM 797 C C . LYS A 1 103 ? -19.148 7.775 -5.861 1.00 94.75 103 LYS A C 1
ATOM 799 O O . LYS A 1 103 ? -18.637 6.911 -5.157 1.00 94.75 103 LYS A O 1
ATOM 804 N N . LEU A 1 104 ? -19.098 7.754 -7.192 1.00 93.62 104 LEU A N 1
ATOM 805 C CA . LEU A 1 104 ? -18.221 6.837 -7.906 1.00 93.62 104 LEU A CA 1
ATOM 806 C C . LEU A 1 104 ? -16.788 7.352 -7.761 1.00 93.62 104 LEU A C 1
ATOM 808 O O . LEU A 1 104 ? -16.471 8.435 -8.252 1.00 93.62 104 LEU A O 1
ATOM 812 N N . LEU A 1 105 ? -15.956 6.584 -7.071 1.00 89.38 105 LEU A N 1
ATOM 813 C CA . LEU A 1 105 ? -14.517 6.778 -7.026 1.00 89.38 105 LEU A CA 1
ATOM 814 C C . LEU A 1 105 ? -13.881 5.553 -7.679 1.00 89.38 105 LEU A C 1
ATOM 816 O O . LEU A 1 105 ? -13.896 4.470 -7.100 1.00 89.38 105 LEU A O 1
ATOM 820 N N . GLU A 1 106 ? -13.377 5.729 -8.896 1.00 89.19 106 GLU A N 1
ATOM 821 C CA . GLU A 1 106 ? -12.597 4.704 -9.584 1.00 89.19 106 GLU A CA 1
ATOM 822 C C . GLU A 1 106 ? -11.149 4.790 -9.096 1.00 89.19 106 GLU A C 1
ATOM 824 O O . GLU A 1 106 ? -10.533 5.852 -9.185 1.00 89.19 106 GLU A O 1
ATOM 829 N N . MET A 1 107 ? -10.634 3.694 -8.541 1.00 85.62 107 MET A N 1
ATOM 830 C CA . MET A 1 107 ? -9.260 3.597 -8.026 1.00 85.62 107 MET A CA 1
ATOM 831 C C . MET A 1 107 ? -8.480 2.444 -8.661 1.00 85.62 107 MET A C 1
ATOM 833 O O . MET A 1 107 ? -7.364 2.157 -8.235 1.00 85.62 107 MET A O 1
ATOM 837 N N . THR A 1 108 ? -9.054 1.768 -9.658 1.00 88.00 108 THR A N 1
ATOM 838 C CA . THR A 1 108 ? -8.370 0.703 -10.388 1.00 88.00 108 THR A CA 1
ATOM 839 C C . THR A 1 108 ? -7.248 1.312 -11.232 1.00 88.00 108 THR A C 1
ATOM 841 O O . THR A 1 108 ? -7.534 2.176 -12.068 1.00 88.00 108 THR A O 1
ATOM 844 N N . PRO A 1 109 ? -5.984 0.878 -11.061 1.00 85.38 109 PRO A N 1
ATOM 845 C CA . PRO A 1 109 ? -4.897 1.313 -11.926 1.00 85.38 109 PRO A CA 1
ATOM 846 C C . PRO A 1 109 ? -5.198 0.985 -13.389 1.00 85.38 109 PRO A C 1
ATOM 848 O O . PRO A 1 109 ? -5.631 -0.123 -13.719 1.00 85.38 109 PRO A O 1
ATOM 851 N N . VAL A 1 110 ? -4.944 1.939 -14.281 1.00 91.31 110 VAL A N 1
ATOM 852 C CA . VAL A 1 110 ? -5.133 1.739 -15.719 1.00 91.31 110 VAL A CA 1
ATOM 853 C C . VAL A 1 110 ? -3.802 1.324 -16.329 1.00 91.31 110 VAL A C 1
ATOM 855 O O . VAL A 1 110 ? -2.874 2.119 -16.447 1.00 91.31 110 VAL A O 1
ATOM 858 N N . LEU A 1 111 ? -3.706 0.063 -16.747 1.00 91.50 111 LEU A N 1
ATOM 859 C CA . LEU A 1 111 ? -2.506 -0.477 -17.386 1.00 91.50 111 LEU A CA 1
ATOM 860 C C . LEU A 1 111 ? -2.460 -0.132 -18.880 1.00 91.50 111 LEU A C 1
ATOM 862 O O . LEU A 1 111 ? -2.526 -0.993 -19.757 1.00 91.50 111 LEU A O 1
ATOM 866 N N . ASP A 1 112 ? -2.333 1.160 -19.159 1.00 92.12 112 ASP A N 1
ATOM 867 C CA . ASP A 1 112 ? -2.004 1.695 -20.476 1.00 92.12 112 ASP A CA 1
ATOM 868 C C . ASP A 1 112 ? -0.602 2.331 -20.472 1.00 92.12 112 ASP A C 1
ATOM 870 O O . ASP A 1 112 ? 0.163 2.186 -19.520 1.00 92.12 112 ASP A O 1
ATOM 874 N N . LYS A 1 113 ? -0.227 3.042 -21.543 1.00 88.75 113 LYS A N 1
ATOM 875 C CA . LYS A 1 113 ? 1.099 3.678 -21.642 1.00 88.75 113 LYS A CA 1
ATOM 876 C C . LYS A 1 113 ? 1.441 4.613 -20.468 1.00 88.75 113 LYS A C 1
ATOM 878 O O . LYS A 1 113 ? 2.623 4.823 -20.203 1.00 88.75 113 LYS A O 1
ATOM 883 N N . ASN A 1 114 ? 0.448 5.182 -19.782 1.00 93.19 114 ASN A N 1
ATOM 884 C CA . ASN A 1 114 ? 0.652 6.110 -18.673 1.00 93.19 114 ASN A CA 1
ATOM 885 C C . ASN A 1 114 ? 1.158 5.410 -17.408 1.00 93.19 114 ASN A C 1
ATOM 887 O O . ASN A 1 114 ? 1.783 6.075 -16.584 1.00 93.19 114 ASN A O 1
ATOM 891 N N . ILE A 1 115 ? 1.014 4.083 -17.287 1.00 95.62 115 ILE A N 1
ATOM 892 C CA . ILE A 1 115 ? 1.494 3.343 -16.111 1.00 95.62 115 ILE A CA 1
ATOM 893 C C . ILE A 1 115 ? 2.995 3.546 -15.869 1.00 95.62 115 ILE A C 1
ATOM 895 O O . ILE A 1 115 ? 3.442 3.608 -14.733 1.00 95.62 115 ILE A O 1
ATOM 899 N N . TYR A 1 116 ? 3.802 3.725 -16.920 1.00 97.19 116 TYR A N 1
ATOM 900 C CA . TYR A 1 116 ? 5.240 3.980 -16.774 1.00 97.19 116 TYR A CA 1
ATOM 901 C C . TYR A 1 116 ? 5.537 5.357 -16.171 1.00 97.19 116 TYR A C 1
ATOM 903 O O . TYR A 1 116 ? 6.530 5.507 -15.457 1.00 97.19 116 TYR A O 1
ATOM 911 N N . LYS A 1 117 ? 4.668 6.346 -16.418 1.00 96.94 117 LYS A N 1
ATOM 912 C CA . LYS A 1 117 ? 4.722 7.653 -15.754 1.00 96.94 117 LYS A CA 1
ATOM 913 C C . LYS A 1 117 ? 4.340 7.520 -14.282 1.00 96.94 117 LYS A C 1
ATOM 915 O O . LYS A 1 117 ? 5.041 8.059 -13.440 1.00 96.94 117 LYS A O 1
ATOM 920 N N . GLU A 1 118 ? 3.291 6.765 -13.973 1.00 96.12 118 GLU A N 1
ATOM 921 C CA . GLU A 1 118 ? 2.858 6.519 -12.589 1.00 96.12 118 GLU A CA 1
ATOM 922 C C . GLU A 1 118 ? 3.919 5.741 -11.794 1.00 96.12 118 GLU A C 1
ATOM 924 O O . GLU A 1 118 ? 4.251 6.103 -10.669 1.00 96.12 118 GLU A O 1
ATOM 929 N N . ILE A 1 119 ? 4.546 4.727 -12.404 1.00 96.50 119 ILE A N 1
ATOM 930 C CA . ILE A 1 119 ? 5.695 4.026 -11.816 1.00 96.50 119 ILE A CA 1
ATOM 931 C C . ILE A 1 119 ? 6.842 5.012 -11.582 1.00 96.50 119 ILE A C 1
ATOM 933 O O . ILE A 1 119 ? 7.462 4.974 -10.522 1.00 96.50 119 ILE A O 1
ATOM 937 N N . HIS A 1 120 ? 7.136 5.898 -12.543 1.00 98.38 120 HIS A N 1
ATOM 938 C CA . HIS A 1 120 ? 8.160 6.932 -12.374 1.00 98.38 120 HIS A CA 1
ATOM 939 C C . HIS A 1 120 ? 7.854 7.871 -11.200 1.00 98.38 120 HIS A C 1
ATOM 941 O O . HIS A 1 120 ? 8.752 8.159 -10.410 1.00 98.38 120 HIS A O 1
ATOM 947 N N . GLU A 1 121 ? 6.609 8.314 -11.050 1.00 97.31 121 GLU A N 1
ATOM 948 C CA . GLU A 1 121 ? 6.158 9.131 -9.918 1.00 97.31 121 GLU A CA 1
ATOM 949 C C . GLU A 1 121 ? 6.357 8.373 -8.597 1.00 97.31 121 GLU A C 1
ATOM 951 O O . GLU A 1 121 ? 7.076 8.846 -7.713 1.00 97.31 121 GLU A O 1
ATOM 956 N N . MET A 1 122 ? 5.861 7.138 -8.519 1.00 96.12 122 MET A N 1
ATOM 957 C CA . MET A 1 122 ? 5.943 6.294 -7.327 1.00 96.12 122 MET A CA 1
ATOM 958 C C . MET A 1 122 ? 7.391 6.040 -6.880 1.00 96.12 122 MET A C 1
ATOM 960 O O . MET A 1 122 ? 7.734 6.219 -5.708 1.00 96.12 122 MET A O 1
ATOM 964 N N . ILE A 1 123 ? 8.295 5.685 -7.805 1.00 97.06 123 ILE A N 1
ATOM 965 C CA . ILE A 1 123 ? 9.708 5.477 -7.445 1.00 97.06 123 ILE A CA 1
ATOM 966 C C . ILE A 1 123 ? 10.402 6.774 -7.032 1.00 97.06 123 ILE A C 1
ATOM 968 O O . ILE A 1 123 ? 11.465 6.708 -6.419 1.00 97.06 123 ILE A O 1
ATOM 972 N N . ASN A 1 124 ? 9.881 7.953 -7.385 1.00 97.69 124 ASN A N 1
ATOM 973 C CA . ASN A 1 124 ? 10.444 9.232 -6.959 1.00 97.69 124 ASN A CA 1
ATOM 974 C C . ASN A 1 124 ? 10.001 9.613 -5.548 1.00 97.69 124 ASN A C 1
ATOM 976 O O . ASN A 1 124 ? 10.828 10.131 -4.793 1.00 97.69 124 ASN A O 1
ATOM 980 N N . GLU A 1 125 ? 8.771 9.278 -5.174 1.00 96.50 125 GLU A N 1
ATOM 981 C CA . GLU A 1 125 ? 8.216 9.540 -3.845 1.00 96.50 125 GLU A CA 1
ATOM 982 C C . GLU A 1 125 ? 8.796 8.619 -2.766 1.00 96.50 125 GLU A C 1
ATOM 984 O O . GLU A 1 125 ? 9.028 9.059 -1.638 1.00 96.50 125 GLU A O 1
ATOM 989 N N . GLU A 1 126 ? 9.118 7.372 -3.118 1.00 96.31 126 GLU A N 1
ATOM 990 C CA . GLU A 1 126 ? 9.518 6.344 -2.153 1.00 96.31 126 GLU A CA 1
ATOM 991 C C . GLU A 1 126 ? 11.033 6.077 -2.087 1.00 96.31 126 GLU A C 1
ATOM 993 O O . GLU A 1 126 ? 11.756 6.270 -3.073 1.00 96.31 126 GLU A O 1
ATOM 998 N N . PRO A 1 127 ? 11.579 5.628 -0.938 1.00 94.81 127 PRO A N 1
ATOM 999 C CA . PRO A 1 127 ? 12.951 5.142 -0.869 1.00 94.81 127 PRO A CA 1
ATOM 1000 C C . PRO A 1 127 ? 13.104 3.823 -1.644 1.00 94.81 127 PRO A C 1
ATOM 1002 O O . PRO A 1 127 ? 12.186 3.008 -1.728 1.00 94.81 127 PRO A O 1
ATOM 1005 N N . VAL A 1 128 ? 14.297 3.590 -2.197 1.00 94.62 128 VAL A N 1
ATOM 1006 C CA . VAL A 1 128 ? 14.605 2.345 -2.915 1.00 94.62 128 VAL A CA 1
ATOM 1007 C C . VAL A 1 128 ? 15.137 1.316 -1.929 1.00 94.62 128 VAL A C 1
ATOM 1009 O O . VAL A 1 128 ? 16.213 1.483 -1.357 1.00 94.62 128 VAL A O 1
ATOM 1012 N N . GLU A 1 129 ? 14.395 0.231 -1.753 1.00 91.62 129 GLU A N 1
ATOM 1013 C CA . GLU A 1 129 ? 14.840 -0.906 -0.951 1.00 91.62 129 GLU A CA 1
ATOM 1014 C C . GLU A 1 129 ? 15.860 -1.748 -1.729 1.00 91.62 129 GLU A C 1
ATOM 1016 O O . GLU A 1 129 ? 15.746 -1.921 -2.942 1.00 91.62 129 GLU A O 1
ATOM 1021 N N . THR A 1 130 ? 16.868 -2.292 -1.041 1.00 91.50 130 THR A N 1
ATOM 1022 C CA . THR A 1 130 ? 18.008 -2.972 -1.683 1.00 91.50 130 THR A CA 1
ATOM 1023 C C . THR A 1 130 ? 17.586 -4.119 -2.602 1.00 91.50 130 THR A C 1
ATOM 1025 O O . THR A 1 130 ? 18.152 -4.274 -3.683 1.00 91.50 130 THR A O 1
ATOM 1028 N N . TYR A 1 131 ? 16.566 -4.889 -2.219 1.00 88.50 131 TYR A N 1
ATOM 1029 C CA . TYR A 1 131 ? 16.066 -6.007 -3.022 1.00 88.50 131 TYR A CA 1
ATOM 1030 C C . TYR A 1 131 ? 15.395 -5.555 -4.335 1.00 88.50 131 TYR A C 1
ATOM 1032 O O . TYR A 1 131 ? 15.332 -6.328 -5.288 1.00 88.50 131 TYR A O 1
ATOM 1040 N N . ASN A 1 132 ? 14.980 -4.287 -4.439 1.00 93.31 132 ASN A N 1
ATOM 1041 C CA . ASN A 1 132 ? 14.392 -3.719 -5.653 1.00 93.31 132 ASN A CA 1
ATOM 1042 C C . ASN A 1 132 ? 15.437 -3.204 -6.654 1.00 93.31 132 ASN A C 1
ATOM 1044 O O . ASN A 1 132 ? 15.069 -2.862 -7.775 1.00 93.31 132 ASN A O 1
ATOM 1048 N N . LEU A 1 133 ? 16.736 -3.168 -6.321 1.00 95.31 133 LEU A N 1
ATOM 1049 C CA . LEU A 1 133 ? 17.766 -2.620 -7.220 1.00 95.31 133 LEU A CA 1
ATOM 1050 C C . LEU A 1 133 ? 17.823 -3.328 -8.584 1.00 95.31 133 LEU A C 1
ATOM 1052 O O . LEU A 1 133 ? 18.063 -2.674 -9.599 1.00 95.31 133 LEU A O 1
ATOM 1056 N N . GLY A 1 134 ? 17.544 -4.635 -8.629 1.00 95.38 134 GLY A N 1
ATOM 1057 C CA . GLY A 1 134 ? 17.422 -5.375 -9.889 1.00 95.38 134 GLY A CA 1
ATOM 1058 C C . GLY A 1 134 ? 16.275 -4.854 -10.762 1.00 95.38 134 GLY A C 1
ATOM 1059 O O . GLY A 1 134 ? 16.483 -4.547 -11.935 1.00 95.38 134 GLY A O 1
ATOM 1060 N N . ILE A 1 135 ? 15.089 -4.664 -10.172 1.00 95.50 135 ILE A N 1
ATOM 1061 C CA . ILE A 1 135 ? 13.912 -4.101 -10.852 1.00 95.50 135 ILE A CA 1
ATOM 1062 C C . ILE A 1 135 ? 14.168 -2.657 -11.292 1.00 95.50 135 ILE A C 1
ATOM 1064 O O . ILE A 1 135 ? 13.849 -2.298 -12.422 1.00 95.50 135 ILE A O 1
ATOM 1068 N N . MET A 1 136 ? 14.829 -1.844 -10.463 1.00 97.50 136 MET A N 1
ATOM 1069 C CA . MET A 1 136 ? 15.222 -0.479 -10.832 1.00 97.50 136 MET A CA 1
ATOM 1070 C C . MET A 1 136 ? 16.142 -0.461 -12.062 1.00 97.50 136 MET A C 1
ATOM 1072 O O . MET A 1 136 ? 16.008 0.410 -12.920 1.00 97.50 136 MET A O 1
ATOM 1076 N N . GLY A 1 137 ? 17.044 -1.440 -12.192 1.00 97.62 137 GLY A N 1
ATOM 1077 C CA . GLY A 1 137 ? 17.878 -1.611 -13.384 1.00 97.62 137 GLY A CA 1
ATOM 1078 C C . GLY A 1 137 ? 17.075 -1.952 -14.645 1.00 97.62 137 GLY A C 1
ATOM 1079 O O . GLY A 1 137 ? 17.386 -1.445 -15.724 1.00 97.62 137 GLY A O 1
ATOM 1080 N N . LEU A 1 138 ? 16.020 -2.762 -14.514 1.00 96.81 138 LEU A N 1
ATOM 1081 C CA . LEU A 1 138 ? 15.101 -3.078 -15.612 1.00 96.81 138 LEU A CA 1
ATOM 1082 C C . LEU A 1 138 ? 14.260 -1.858 -16.012 1.00 96.81 138 LEU A C 1
ATOM 1084 O O . LEU A 1 138 ? 14.187 -1.527 -17.195 1.00 96.81 138 LEU A O 1
ATOM 1088 N N . LEU A 1 139 ? 13.706 -1.126 -15.042 1.00 97.38 139 LEU A N 1
ATOM 1089 C CA . LEU A 1 139 ? 12.981 0.131 -15.276 1.00 97.38 139 LEU A CA 1
ATOM 1090 C C . LEU A 1 139 ? 13.849 1.156 -16.019 1.00 97.38 139 LEU A C 1
ATOM 1092 O O . LEU A 1 139 ? 13.414 1.791 -16.983 1.00 97.38 139 LEU A O 1
ATOM 1096 N N . ALA A 1 140 ? 15.125 1.236 -15.649 1.00 97.69 140 ALA A N 1
ATOM 1097 C CA . ALA A 1 140 ? 16.089 2.129 -16.269 1.00 97.69 140 ALA A CA 1
ATOM 1098 C C . ALA A 1 140 ? 16.352 1.824 -17.759 1.00 97.69 140 ALA A C 1
ATOM 1100 O O . ALA A 1 140 ? 16.795 2.718 -18.491 1.00 97.69 140 ALA A O 1
ATOM 1101 N N . LYS A 1 141 ? 16.089 0.591 -18.222 1.00 96.69 141 LYS A N 1
ATOM 1102 C CA . LYS A 1 141 ? 16.149 0.201 -19.645 1.00 96.69 141 LYS A CA 1
ATOM 1103 C C . LYS A 1 141 ? 14.933 0.656 -20.444 1.00 96.69 141 LYS A C 1
ATOM 1105 O O . LYS A 1 141 ? 15.052 0.827 -21.652 1.00 96.69 141 LYS A O 1
ATOM 1110 N N . VAL A 1 142 ? 13.808 0.896 -19.777 1.00 96.38 142 VAL A N 1
ATOM 1111 C CA . VAL A 1 142 ? 12.565 1.390 -20.386 1.00 96.38 142 VAL A CA 1
ATOM 1112 C C . VAL A 1 142 ? 12.307 2.863 -20.059 1.00 96.38 142 VAL A C 1
ATOM 1114 O O . VAL A 1 142 ? 11.169 3.321 -20.092 1.00 96.38 142 VAL A O 1
ATOM 1117 N N . GLY A 1 143 ? 13.368 3.620 -19.757 1.00 96.69 143 GLY A N 1
ATOM 1118 C CA . GLY A 1 143 ? 13.316 5.074 -19.574 1.00 96.69 143 GLY A CA 1
ATOM 1119 C C . GLY A 1 143 ? 12.780 5.548 -18.221 1.00 96.69 143 GLY A C 1
ATOM 1120 O O . GLY A 1 143 ? 12.575 6.745 -18.047 1.00 96.69 143 GLY A O 1
ATOM 1121 N N . VAL A 1 144 ? 12.575 4.646 -17.258 1.00 98.19 144 VAL A N 1
ATOM 1122 C CA . VAL A 1 144 ? 12.077 4.980 -15.917 1.00 98.19 144 VAL A CA 1
ATOM 1123 C C . VAL A 1 144 ? 13.239 4.969 -14.922 1.00 98.19 144 VAL A C 1
ATOM 1125 O O . VAL A 1 144 ? 13.798 3.919 -14.607 1.00 98.19 144 VAL A O 1
ATOM 1128 N N . ARG A 1 145 ? 13.631 6.150 -14.433 1.00 98.00 145 ARG A N 1
ATOM 1129 C CA . ARG A 1 145 ? 14.762 6.332 -13.509 1.00 98.00 145 ARG A CA 1
ATOM 1130 C C . ARG A 1 145 ? 14.391 7.279 -12.373 1.00 98.00 145 ARG A C 1
ATOM 1132 O O . ARG A 1 145 ? 13.879 8.371 -12.612 1.00 98.00 145 ARG A O 1
ATOM 1139 N N . LYS A 1 146 ? 14.676 6.867 -11.135 1.00 97.88 146 LYS A N 1
ATOM 1140 C CA . LYS A 1 146 ? 14.494 7.718 -9.952 1.00 97.88 146 LYS A CA 1
ATOM 1141 C C . LYS A 1 146 ? 15.453 8.909 -10.032 1.00 97.88 146 LYS A C 1
ATOM 1143 O O . LYS A 1 146 ? 16.634 8.728 -10.305 1.00 97.88 146 LYS A O 1
ATOM 1148 N N . GLY A 1 147 ? 14.948 10.107 -9.761 1.00 97.94 147 GLY A N 1
ATOM 1149 C CA . GLY A 1 147 ? 15.702 11.360 -9.751 1.00 97.94 147 GLY A CA 1
ATOM 1150 C C . GLY A 1 147 ? 15.928 11.992 -11.127 1.00 97.94 147 GLY A C 1
ATOM 1151 O O . GLY A 1 147 ? 16.396 13.125 -11.194 1.00 97.94 147 GLY A O 1
ATOM 1152 N N . GLU A 1 148 ? 15.575 11.310 -12.218 1.00 98.00 148 GLU A N 1
ATOM 1153 C CA . GLU A 1 148 ? 15.704 11.835 -13.581 1.00 98.00 148 GLU A CA 1
ATOM 1154 C C . GLU A 1 148 ? 14.329 12.200 -14.162 1.00 98.00 148 GLU A C 1
ATOM 1156 O O . GLU A 1 148 ? 13.329 11.597 -13.778 1.00 98.00 148 GLU A O 1
ATOM 1161 N N . PRO A 1 149 ? 14.228 13.159 -15.099 1.00 97.75 149 PRO A N 1
ATOM 1162 C CA . PRO A 1 149 ? 12.966 13.447 -15.779 1.00 97.75 149 PRO A CA 1
ATOM 1163 C C . PRO A 1 149 ? 12.451 12.250 -16.596 1.00 97.75 149 PRO A C 1
ATOM 1165 O O . PRO A 1 149 ? 13.207 11.652 -17.358 1.00 97.75 149 PRO A O 1
ATOM 1168 N N . PHE A 1 150 ? 11.147 11.966 -16.535 1.00 98.06 150 PHE A N 1
ATOM 1169 C CA . PHE A 1 150 ? 10.506 11.003 -17.435 1.00 98.06 150 PHE A CA 1
ATOM 1170 C C . PHE A 1 150 ? 10.179 11.663 -18.778 1.00 98.06 150 PHE A C 1
ATOM 1172 O O . PHE A 1 150 ? 9.221 12.427 -18.897 1.00 98.06 150 PHE A O 1
ATOM 1179 N N . LYS A 1 151 ? 11.027 11.416 -19.781 1.00 97.50 151 LYS A N 1
ATOM 1180 C CA . LYS A 1 151 ? 10.894 11.945 -21.150 1.00 97.50 151 LYS A CA 1
ATOM 1181 C C . LYS A 1 151 ? 11.187 10.843 -22.181 1.00 97.50 151 LYS A C 1
ATOM 1183 O O . LYS A 1 151 ? 12.245 10.884 -22.814 1.00 97.50 151 LYS A O 1
ATOM 1188 N N . PRO A 1 152 ? 10.323 9.817 -22.301 1.00 96.75 152 PRO A N 1
ATOM 1189 C CA . PRO A 1 152 ? 10.516 8.754 -23.284 1.00 96.75 152 PRO A CA 1
ATOM 1190 C C . PRO A 1 152 ? 10.494 9.310 -24.716 1.00 96.75 152 PRO A C 1
ATOM 1192 O O . PRO A 1 152 ? 9.846 10.313 -25.007 1.00 96.75 152 PRO A O 1
ATOM 1195 N N . SER A 1 153 ? 11.225 8.666 -25.628 1.00 97.12 153 SER A N 1
ATOM 1196 C CA . SER A 1 153 ? 11.092 8.950 -27.060 1.00 97.12 153 SER A CA 1
ATOM 1197 C C . SER A 1 153 ? 9.742 8.443 -27.574 1.00 97.12 153 SER A C 1
ATOM 1199 O O . SER A 1 153 ? 9.157 7.535 -26.986 1.00 97.12 153 SER A O 1
ATOM 1201 N N . ALA A 1 154 ? 9.281 8.951 -28.719 1.00 97.50 154 A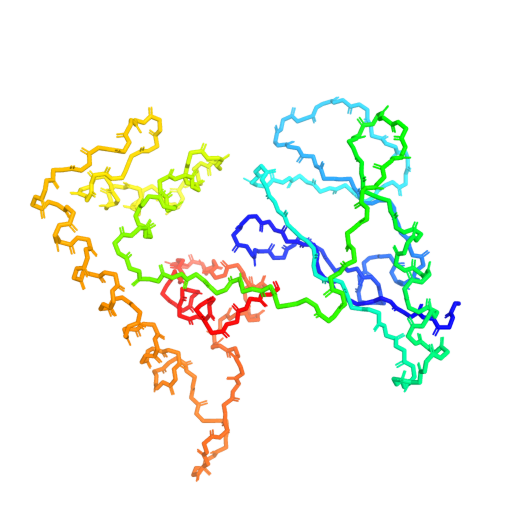LA A N 1
ATOM 1202 C CA . ALA A 1 154 ? 8.050 8.463 -29.351 1.00 97.50 154 ALA A CA 1
ATOM 1203 C C . ALA A 1 154 ? 8.073 6.941 -29.614 1.00 97.50 154 ALA A C 1
ATOM 1205 O O . ALA A 1 154 ? 7.052 6.267 -29.500 1.00 97.50 154 ALA A O 1
ATOM 1206 N N . GLU A 1 155 ? 9.247 6.387 -29.932 1.00 97.44 155 GLU A N 1
ATOM 1207 C CA . GLU A 1 155 ? 9.438 4.942 -30.086 1.00 97.44 155 GLU A CA 1
ATOM 1208 C C . GLU A 1 155 ? 9.219 4.195 -28.763 1.00 97.44 155 GLU A C 1
ATOM 1210 O O . GLU A 1 155 ? 8.492 3.204 -28.721 1.00 97.44 155 GLU A O 1
ATOM 1215 N N . LEU A 1 156 ? 9.800 4.690 -27.668 1.00 97.19 156 LEU A N 1
ATOM 1216 C CA . LEU A 1 156 ? 9.666 4.070 -26.354 1.00 97.19 156 LEU A CA 1
ATOM 1217 C C . LEU A 1 156 ? 8.237 4.194 -25.804 1.00 97.19 156 LEU A C 1
ATOM 1219 O O . LEU A 1 156 ? 7.717 3.225 -25.258 1.00 97.19 156 LEU A O 1
ATOM 1223 N N . GLU A 1 157 ? 7.565 5.326 -26.027 1.00 97.12 157 GLU A N 1
ATOM 1224 C CA . GLU A 1 157 ? 6.138 5.483 -25.709 1.00 97.12 157 GLU A CA 1
ATOM 1225 C C . GLU A 1 157 ? 5.264 4.467 -26.460 1.00 97.12 157 GLU A C 1
ATOM 1227 O O . GLU A 1 157 ? 4.302 3.931 -25.904 1.00 97.12 157 GLU A O 1
ATOM 1232 N N . ALA A 1 158 ? 5.595 4.169 -27.721 1.00 97.00 158 ALA A N 1
ATOM 1233 C CA . ALA A 1 158 ? 4.886 3.157 -28.498 1.00 97.00 158 ALA A CA 1
ATOM 1234 C C . ALA A 1 158 ? 5.117 1.736 -27.952 1.00 97.00 158 ALA A C 1
ATOM 1236 O O . ALA A 1 158 ? 4.199 0.915 -27.989 1.00 97.00 158 ALA A O 1
ATOM 1237 N N . ILE A 1 159 ? 6.313 1.444 -27.426 1.00 97.12 159 ILE A N 1
ATOM 1238 C CA . ILE A 1 159 ? 6.603 0.182 -26.727 1.00 97.12 159 ILE A CA 1
ATOM 1239 C C . ILE A 1 159 ? 5.789 0.101 -25.433 1.00 97.12 159 ILE A C 1
ATOM 1241 O O . ILE A 1 159 ? 5.097 -0.892 -25.217 1.00 97.12 159 ILE A O 1
ATOM 1245 N N . HIS A 1 160 ? 5.807 1.155 -24.611 1.00 97.38 160 HIS A N 1
ATOM 1246 C CA . HIS A 1 160 ? 5.025 1.242 -23.373 1.00 97.38 160 HIS A CA 1
ATOM 1247 C C . HIS A 1 160 ? 3.536 0.975 -23.613 1.00 97.38 160 HIS A C 1
ATOM 1249 O O . HIS A 1 160 ? 2.930 0.171 -22.909 1.00 97.38 160 HIS A O 1
ATOM 1255 N N . GLY A 1 161 ? 2.956 1.590 -24.649 1.00 97.12 161 GLY A N 1
ATOM 1256 C CA . GLY A 1 161 ? 1.541 1.414 -24.985 1.00 97.12 161 GLY A CA 1
ATOM 1257 C C . GLY A 1 161 ? 1.148 0.009 -25.439 1.00 97.12 161 GLY A C 1
ATOM 1258 O O . GLY A 1 161 ? -0.024 -0.340 -25.336 1.00 97.12 161 GLY A O 1
ATOM 1259 N N . LYS A 1 162 ? 2.100 -0.803 -25.912 1.00 97.38 162 LYS A N 1
ATOM 1260 C CA . LYS A 1 162 ? 1.867 -2.222 -26.227 1.00 97.38 162 LYS A CA 1
ATOM 1261 C C . LYS A 1 162 ? 2.082 -3.115 -25.007 1.00 97.38 162 LYS A C 1
ATOM 1263 O O . LYS A 1 162 ? 1.276 -4.003 -24.757 1.00 97.38 162 LYS A O 1
ATOM 1268 N N . ALA A 1 163 ? 3.145 -2.853 -24.249 1.00 97.25 163 ALA A N 1
ATOM 1269 C CA . ALA A 1 163 ? 3.559 -3.685 -23.127 1.00 97.25 163 ALA A CA 1
ATOM 1270 C C . ALA A 1 163 ? 2.610 -3.589 -21.921 1.00 97.25 163 ALA A C 1
ATOM 1272 O O . ALA A 1 163 ? 2.383 -4.591 -21.251 1.00 97.25 163 ALA A O 1
ATOM 1273 N N . ALA A 1 164 ? 2.026 -2.418 -21.643 1.00 96.62 164 ALA A N 1
ATOM 1274 C CA . ALA A 1 164 ? 1.152 -2.258 -20.479 1.00 96.62 164 ALA A CA 1
ATOM 1275 C C . ALA A 1 164 ? -0.142 -3.106 -20.559 1.00 96.62 164 ALA A C 1
ATOM 1277 O O . ALA A 1 164 ? -0.404 -3.857 -19.615 1.00 96.62 164 ALA A O 1
ATOM 1278 N N . PRO A 1 165 ? -0.900 -3.117 -21.677 1.00 97.00 165 PRO A N 1
ATOM 1279 C CA . PRO A 1 165 ? -2.036 -4.031 -21.827 1.00 97.00 165 PRO A CA 1
ATOM 1280 C C . PRO A 1 165 ? -1.645 -5.516 -21.828 1.00 97.00 165 PRO A C 1
ATOM 1282 O O . PRO A 1 165 ? -2.414 -6.354 -21.361 1.00 97.00 165 PRO A O 1
ATOM 1285 N N . GLU A 1 166 ? -0.456 -5.860 -22.336 1.00 97.19 166 GLU A N 1
ATOM 1286 C CA . GLU A 1 166 ? 0.066 -7.232 -22.281 1.00 97.19 166 GLU A CA 1
ATOM 1287 C C . GLU A 1 166 ? 0.344 -7.662 -20.834 1.00 97.19 166 GLU A C 1
ATOM 1289 O O . GLU A 1 166 ? -0.083 -8.739 -20.421 1.00 97.19 166 GLU A O 1
ATOM 1294 N N . ALA A 1 167 ? 0.961 -6.789 -20.031 1.00 94.69 167 ALA A N 1
ATOM 1295 C CA . ALA A 1 167 ? 1.185 -7.019 -18.606 1.00 94.69 167 ALA A CA 1
ATOM 1296 C C . ALA A 1 167 ? -0.131 -7.178 -17.825 1.00 94.69 167 ALA A C 1
ATOM 1298 O O . ALA A 1 167 ? -0.218 -8.019 -16.931 1.00 94.69 167 ALA A O 1
ATOM 1299 N N . LEU A 1 168 ? -1.177 -6.427 -18.184 1.00 94.75 168 LEU A N 1
ATOM 1300 C CA . LEU A 1 168 ? -2.518 -6.626 -17.631 1.00 94.75 168 LEU A CA 1
ATOM 1301 C C . LEU A 1 168 ? -3.060 -8.025 -17.953 1.00 94.75 168 LEU A C 1
ATOM 1303 O O . LEU A 1 168 ? -3.519 -8.728 -17.055 1.00 94.75 168 LEU A O 1
ATOM 1307 N N . GLY A 1 169 ? -2.985 -8.440 -19.220 1.00 95.56 169 GLY A N 1
ATOM 1308 C CA . GLY A 1 169 ? -3.405 -9.777 -19.645 1.00 95.56 169 GLY A CA 1
ATOM 1309 C C . GLY A 1 169 ? -2.645 -10.886 -18.917 1.00 95.56 169 GLY A C 1
ATOM 1310 O O . GLY A 1 169 ? -3.253 -11.864 -18.485 1.00 95.56 169 GLY A O 1
ATOM 1311 N N . TYR A 1 170 ? -1.342 -10.691 -18.718 1.00 95.06 170 TYR A N 1
ATOM 1312 C CA . TYR A 1 170 ? -0.496 -11.588 -17.943 1.00 95.06 170 TYR A CA 1
ATOM 1313 C C . TYR A 1 170 ? -0.962 -11.711 -16.4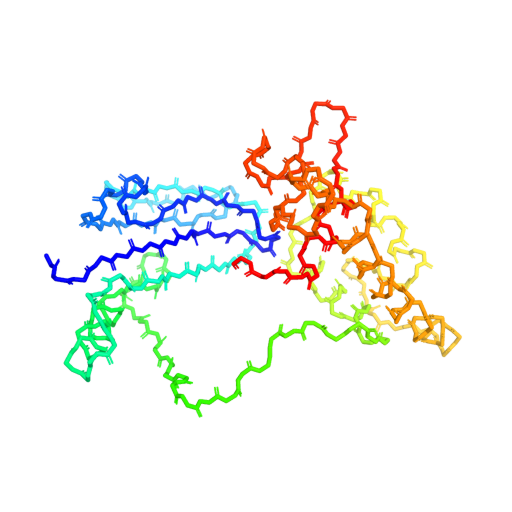88 1.00 95.06 170 TYR A C 1
ATOM 1315 O O . TYR A 1 170 ? -1.239 -12.815 -16.035 1.00 95.06 170 TYR A O 1
ATOM 1323 N N . MET A 1 171 ? -1.148 -10.599 -15.768 1.00 94.25 171 MET A N 1
ATOM 1324 C CA . MET A 1 171 ? -1.601 -10.645 -14.368 1.00 94.25 171 MET A CA 1
ATOM 1325 C C . MET A 1 171 ? -2.997 -11.261 -14.210 1.00 94.25 171 MET A C 1
ATOM 1327 O O . MET A 1 171 ? -3.235 -11.981 -13.240 1.00 94.25 171 MET A O 1
ATOM 1331 N N . ILE A 1 172 ? -3.904 -11.030 -15.168 1.00 93.31 172 ILE A N 1
ATOM 1332 C CA . ILE A 1 172 ? -5.221 -11.686 -15.216 1.00 93.31 172 ILE A CA 1
ATOM 1333 C C . ILE A 1 172 ? -5.061 -13.205 -15.309 1.00 93.31 172 ILE A C 1
ATOM 1335 O O . ILE A 1 172 ? -5.722 -13.939 -14.571 1.00 93.31 172 ILE A O 1
ATOM 1339 N N . ASP A 1 173 ? -4.223 -13.683 -16.230 1.00 94.56 173 ASP A N 1
ATOM 1340 C CA . ASP A 1 173 ? -4.033 -15.115 -16.449 1.00 94.56 173 ASP A CA 1
ATOM 1341 C C . ASP A 1 173 ? -3.372 -15.780 -15.239 1.00 94.56 173 ASP A C 1
ATOM 1343 O O . ASP A 1 173 ? -3.880 -16.775 -14.716 1.00 94.56 173 ASP A O 1
ATOM 1347 N N . GLU A 1 174 ? -2.315 -15.156 -14.721 1.00 93.69 174 GLU A N 1
ATOM 1348 C CA . GLU A 1 174 ? -1.591 -15.629 -13.549 1.00 93.69 174 GLU A CA 1
ATOM 1349 C C . GLU A 1 174 ? -2.513 -15.713 -12.328 1.00 93.69 174 GLU A C 1
ATOM 1351 O O . GLU A 1 174 ? -2.606 -16.768 -11.695 1.00 93.69 174 GLU A O 1
ATOM 1356 N N . TYR A 1 175 ? -3.284 -14.660 -12.037 1.00 92.25 175 TYR A N 1
ATOM 1357 C CA . TYR A 1 175 ? -4.193 -14.655 -10.892 1.00 92.25 175 TYR A CA 1
ATOM 1358 C C . TYR A 1 175 ? -5.341 -15.664 -11.037 1.00 92.25 175 TYR A C 1
ATOM 1360 O O . TYR A 1 175 ? -5.663 -16.379 -10.088 1.00 92.25 175 TYR A O 1
ATOM 1368 N N . HIS A 1 176 ? -5.983 -15.748 -12.206 1.00 89.56 176 HIS A N 1
ATOM 1369 C CA . HIS A 1 176 ? -7.194 -16.561 -12.363 1.00 89.56 176 HIS A CA 1
ATOM 1370 C C . HIS A 1 176 ? -6.942 -18.016 -12.766 1.00 89.56 176 HIS A C 1
ATOM 1372 O O . HIS A 1 176 ? -7.857 -18.836 -12.626 1.00 89.56 176 HIS A O 1
ATOM 1378 N N . ARG A 1 177 ? -5.764 -18.354 -13.306 1.00 88.69 177 ARG A N 1
ATOM 1379 C CA . ARG A 1 177 ? -5.501 -19.688 -13.875 1.00 88.69 177 ARG A CA 1
ATOM 1380 C C . AR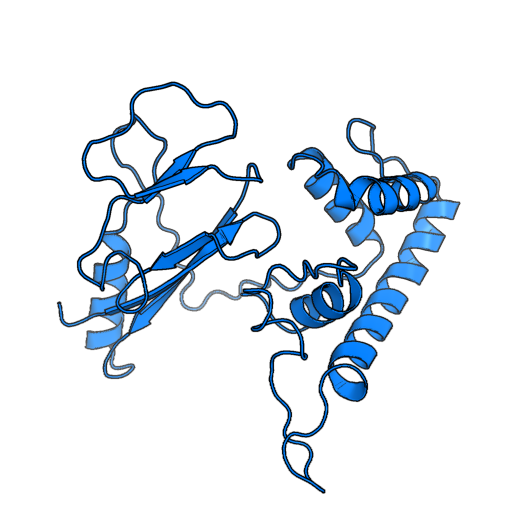G A 1 177 ? -4.272 -20.392 -13.329 1.00 88.69 177 ARG A C 1
ATOM 1382 O O . ARG A 1 177 ? -4.284 -21.622 -13.318 1.00 88.69 177 ARG A O 1
ATOM 1389 N N . VAL A 1 178 ? -3.246 -19.657 -12.903 1.00 91.25 178 VAL A N 1
ATOM 1390 C CA . VAL A 1 178 ? -1.952 -20.252 -12.534 1.00 91.25 178 VAL A CA 1
ATOM 1391 C C . VAL A 1 178 ? -1.767 -20.286 -11.019 1.00 91.25 178 VAL A C 1
ATOM 1393 O O . VAL A 1 178 ? -1.581 -21.356 -10.441 1.00 91.25 178 VAL A O 1
ATOM 1396 N N . LEU A 1 179 ? -1.869 -19.134 -10.359 1.00 91.50 179 LEU A N 1
ATOM 1397 C CA . LEU A 1 179 ? -1.470 -18.958 -8.960 1.00 91.50 179 LEU A CA 1
ATOM 1398 C C . LEU A 1 179 ? -2.538 -19.387 -7.946 1.00 91.50 179 LEU A C 1
ATOM 1400 O O . LEU A 1 179 ? -2.210 -19.670 -6.795 1.00 91.50 179 LEU A O 1
ATOM 1404 N N . ASN A 1 180 ? -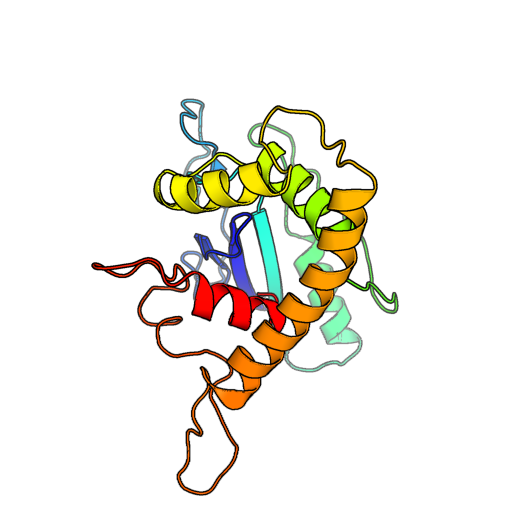3.807 -19.459 -8.358 1.00 88.00 180 ASN A N 1
ATOM 1405 C CA . ASN A 1 180 ? -4.933 -19.795 -7.485 1.00 88.00 180 ASN A CA 1
ATOM 1406 C C . ASN A 1 180 ? -5.518 -21.175 -7.826 1.00 88.00 180 ASN A C 1
ATOM 1408 O O . ASN A 1 180 ? -6.488 -21.276 -8.586 1.00 88.00 180 ASN A O 1
ATOM 1412 N N . PRO A 1 181 ? -4.967 -22.267 -7.264 1.00 84.75 181 PRO A N 1
ATOM 1413 C CA . PRO A 1 181 ? -5.484 -23.601 -7.523 1.00 84.75 181 PRO A CA 1
ATOM 1414 C C . PRO A 1 181 ? -6.899 -23.774 -6.944 1.00 84.75 181 PRO A C 1
ATOM 1416 O O . PRO A 1 181 ? -7.233 -23.191 -5.903 1.00 84.75 181 PRO A O 1
ATOM 1419 N N . PRO A 1 182 ? -7.744 -24.624 -7.560 1.00 88.56 182 PRO A N 1
ATOM 1420 C CA . PRO A 1 182 ? -9.016 -24.992 -6.963 1.00 88.56 182 PRO A CA 1
ATOM 1421 C C . PRO A 1 182 ? -8.823 -25.660 -5.599 1.00 88.56 182 PRO A C 1
ATOM 1423 O O . PRO A 1 182 ? -8.103 -26.647 -5.466 1.00 88.56 182 PRO A O 1
ATOM 1426 N N . PHE A 1 183 ? -9.533 -25.160 -4.597 1.00 88.88 183 PHE A N 1
ATOM 1427 C CA . PHE A 1 183 ? -9.519 -25.662 -3.230 1.00 88.88 183 PHE A CA 1
ATOM 1428 C C . PHE A 1 183 ? -10.213 -27.027 -3.110 1.00 88.88 183 PHE A C 1
ATOM 1430 O O . PHE A 1 183 ? -9.773 -27.905 -2.372 1.00 88.88 183 PHE A O 1
ATOM 1437 N N . PHE A 1 184 ? -11.296 -27.235 -3.869 1.00 91.75 184 PHE A N 1
ATOM 1438 C CA . PHE A 1 184 ? -12.046 -28.492 -3.879 1.00 91.75 184 PHE A CA 1
ATOM 1439 C C . PHE A 1 184 ? -11.875 -29.232 -5.206 1.00 91.75 184 PHE A C 1
ATOM 1441 O O . PHE A 1 184 ? -12.133 -28.681 -6.281 1.00 91.75 184 PHE A O 1
ATOM 1448 N N . LYS A 1 185 ? -11.520 -30.520 -5.129 1.00 91.94 185 LYS A N 1
ATOM 1449 C CA . LYS A 1 185 ? -11.363 -31.397 -6.298 1.00 91.94 185 LYS A CA 1
ATOM 1450 C C . LYS A 1 185 ? -12.615 -31.369 -7.186 1.00 91.94 185 LYS A C 1
ATOM 1452 O O . LYS A 1 185 ? -13.728 -31.608 -6.720 1.00 91.94 185 LYS A O 1
ATOM 1457 N N . GLY A 1 186 ? -12.425 -31.094 -8.478 1.00 93.75 186 GLY A N 1
ATOM 1458 C CA . GLY A 1 186 ? -13.505 -31.041 -9.472 1.00 93.75 186 GLY A CA 1
ATOM 1459 C C . GLY A 1 186 ? -14.417 -29.810 -9.373 1.00 93.75 186 GLY A C 1
ATOM 1460 O O . GLY A 1 186 ? -15.455 -29.772 -10.033 1.00 93.75 186 GLY A O 1
ATOM 1461 N N . LYS A 1 187 ? -14.067 -28.811 -8.554 1.00 92.75 187 LYS A N 1
ATOM 1462 C CA . LYS A 1 187 ? -14.764 -27.519 -8.464 1.00 92.75 187 LYS A CA 1
ATOM 1463 C C . LYS A 1 187 ? -13.858 -26.389 -8.961 1.00 92.75 187 LYS A C 1
ATOM 1465 O O . LYS A 1 187 ? -12.703 -26.617 -9.298 1.00 92.75 187 LYS A O 1
ATOM 1470 N N . LYS A 1 188 ? -14.408 -25.173 -9.016 1.00 90.25 188 LYS A N 1
ATOM 1471 C CA . LYS A 1 188 ? -13.706 -23.940 -9.423 1.00 90.25 188 LYS A CA 1
ATOM 1472 C C . LYS A 1 188 ? -13.631 -22.895 -8.300 1.00 90.25 188 LYS A C 1
ATOM 1474 O O . LYS A 1 188 ? -13.483 -21.714 -8.569 1.00 90.25 188 LYS A O 1
ATOM 1479 N N . TRP A 1 189 ? -13.798 -23.326 -7.052 1.00 91.62 189 TRP A N 1
ATOM 1480 C CA . TRP A 1 189 ? -13.590 -22.468 -5.887 1.00 91.62 189 TRP A CA 1
ATOM 1481 C C . TRP A 1 189 ? -12.101 -22.426 -5.578 1.00 91.62 189 TRP A C 1
ATOM 1483 O O . TRP A 1 189 ? -11.519 -23.494 -5.418 1.00 91.62 189 TRP A O 1
ATOM 1493 N N . SER A 1 190 ? -11.511 -21.243 -5.471 1.00 89.00 190 SER A N 1
ATOM 1494 C CA . SER A 1 190 ? -10.122 -21.034 -5.058 1.00 89.00 190 SER A CA 1
ATOM 1495 C C . SER A 1 190 ? -10.062 -20.112 -3.839 1.00 89.00 190 SER A C 1
ATOM 1497 O O . SER A 1 190 ? -11.046 -19.453 -3.493 1.00 89.00 190 SER A O 1
ATOM 1499 N N . SER A 1 191 ? -8.900 -20.071 -3.187 1.00 87.88 191 SER A N 1
ATOM 1500 C CA . SER A 1 191 ? -8.571 -18.972 -2.276 1.00 87.88 191 SER A CA 1
ATOM 1501 C C . SER A 1 191 ? -8.513 -17.660 -3.066 1.00 87.88 191 SER A C 1
ATOM 1503 O O . SER A 1 191 ? -8.159 -17.666 -4.247 1.00 87.88 191 SER A O 1
ATOM 1505 N N . LEU A 1 192 ? -8.857 -16.545 -2.415 1.00 87.75 192 LEU A N 1
ATOM 1506 C CA . LEU A 1 192 ? -8.563 -15.206 -2.941 1.00 87.75 192 LEU A CA 1
ATOM 1507 C C . LEU A 1 192 ? -7.047 -14.964 -2.980 1.00 87.75 192 LEU A C 1
ATOM 1509 O O . LEU A 1 192 ? -6.556 -14.204 -3.813 1.00 87.75 192 LEU A O 1
ATOM 1513 N N . MET A 1 193 ? -6.334 -15.619 -2.059 1.00 89.12 193 MET A N 1
ATOM 1514 C CA . MET A 1 193 ? -4.912 -15.435 -1.843 1.00 89.12 193 MET A CA 1
ATOM 1515 C C . MET A 1 193 ? -4.100 -16.579 -2.424 1.00 89.12 193 MET A C 1
ATOM 1517 O O . MET A 1 193 ? -4.375 -17.726 -2.039 1.00 89.12 193 MET A O 1
ATOM 1521 N N . PRO A 1 194 ? -3.094 -16.288 -3.271 1.00 88.50 194 PRO A N 1
ATOM 1522 C CA . PRO A 1 194 ? -2.184 -17.310 -3.742 1.00 88.50 194 PRO A CA 1
ATOM 1523 C C . PRO A 1 194 ? -1.347 -17.847 -2.568 1.00 88.50 194 PRO A C 1
ATOM 1525 O O . PRO A 1 194 ? -1.153 -17.141 -1.567 1.00 88.50 194 PRO A O 1
ATOM 1528 N N . PRO A 1 195 ? -0.849 -19.093 -2.666 1.00 87.56 195 PRO A N 1
ATOM 1529 C CA . PRO A 1 195 ? 0.099 -19.636 -1.698 1.00 87.56 195 PRO A CA 1
ATOM 1530 C C . PRO A 1 195 ? 1.277 -18.682 -1.484 1.00 87.56 195 PRO A C 1
ATOM 1532 O O . PRO A 1 195 ? 1.768 -18.083 -2.438 1.00 87.56 195 PRO A O 1
ATOM 1535 N N . GLY A 1 196 ? 1.733 -18.538 -0.243 1.00 87.69 196 GLY A N 1
ATOM 1536 C CA . GLY A 1 196 ? 2.816 -17.628 0.123 1.00 87.69 196 GLY A CA 1
ATOM 1537 C C . GLY A 1 196 ? 2.361 -16.329 0.786 1.00 87.69 196 GLY A C 1
ATOM 1538 O O . GLY A 1 196 ? 3.099 -15.776 1.605 1.00 87.69 196 GLY A O 1
ATOM 1539 N N . ALA A 1 197 ? 1.156 -15.843 0.470 1.00 88.38 197 ALA A N 1
ATOM 1540 C CA . ALA A 1 197 ? 0.659 -14.576 1.002 1.00 88.38 197 ALA A CA 1
ATOM 1541 C C . ALA A 1 197 ? 0.550 -14.606 2.535 1.00 88.38 197 ALA A C 1
ATOM 1543 O O . ALA A 1 197 ? 1.078 -13.731 3.208 1.00 88.38 197 ALA A O 1
ATOM 1544 N N . ASN A 1 198 ? -0.081 -15.637 3.101 1.00 88.19 198 ASN A N 1
ATOM 1545 C CA . ASN A 1 198 ? -0.249 -15.739 4.553 1.00 88.19 198 ASN A CA 1
ATOM 1546 C C . ASN A 1 198 ? 1.040 -16.200 5.246 1.00 88.19 198 ASN A C 1
ATOM 1548 O O . ASN A 1 198 ? 1.334 -15.757 6.348 1.00 88.19 198 ASN A O 1
ATOM 1552 N N . GLU A 1 199 ? 1.813 -17.078 4.606 1.00 89.75 199 GLU A N 1
ATOM 1553 C CA . GLU A 1 199 ? 3.051 -17.648 5.147 1.00 89.75 199 GLU A CA 1
ATOM 1554 C C . GLU A 1 199 ? 4.148 -16.598 5.356 1.00 89.75 199 GLU A C 1
ATOM 1556 O O . GLU A 1 199 ? 5.035 -16.793 6.185 1.00 89.75 199 GLU A O 1
ATOM 1561 N N . THR A 1 200 ? 4.093 -15.502 4.599 1.00 90.31 200 THR A N 1
ATOM 1562 C CA . THR A 1 200 ? 5.068 -14.404 4.646 1.00 90.31 200 THR A CA 1
ATOM 1563 C C . THR A 1 200 ? 4.508 -13.138 5.294 1.00 90.31 200 THR A C 1
ATOM 1565 O O . THR A 1 200 ? 5.105 -12.070 5.140 1.00 90.31 200 THR A O 1
ATOM 1568 N N . ASP A 1 201 ? 3.349 -13.218 5.958 1.00 89.25 201 ASP A N 1
ATOM 1569 C CA . ASP A 1 201 ? 2.618 -12.049 6.466 1.00 89.25 201 ASP A CA 1
ATOM 1570 C C . ASP A 1 201 ? 2.458 -10.957 5.390 1.00 89.25 201 ASP A C 1
ATOM 1572 O O . ASP A 1 201 ? 2.644 -9.763 5.627 1.00 89.25 201 ASP A O 1
ATOM 1576 N N . TRP A 1 202 ? 2.132 -11.386 4.168 1.00 89.50 202 TRP A N 1
ATOM 1577 C CA . TRP A 1 202 ? 1.888 -10.557 2.985 1.00 89.50 202 TRP A CA 1
ATOM 1578 C C . TRP A 1 202 ? 3.101 -9.761 2.490 1.00 89.50 202 TRP A C 1
ATOM 1580 O O . TRP A 1 202 ? 2.971 -8.888 1.631 1.00 89.50 202 TRP A O 1
ATOM 1590 N N . SER A 1 203 ? 4.300 -10.072 2.987 1.00 89.06 203 SER A N 1
ATOM 1591 C CA . SER A 1 203 ? 5.536 -9.451 2.507 1.00 89.06 203 SER A CA 1
ATOM 1592 C C . SER A 1 203 ? 6.007 -10.023 1.170 1.00 89.06 203 SER A C 1
ATOM 1594 O O . SER A 1 203 ? 6.622 -9.288 0.398 1.00 89.06 203 SER A O 1
ATOM 1596 N N . TYR A 1 204 ? 5.705 -11.299 0.881 1.00 91.81 204 TYR A N 1
ATOM 1597 C CA . TYR A 1 204 ? 6.266 -12.082 -0.233 1.00 91.81 204 TYR A CA 1
ATOM 1598 C C . TYR A 1 204 ? 7.793 -12.246 -0.173 1.00 91.81 204 TYR A C 1
ATOM 1600 O O . TYR A 1 204 ? 8.432 -12.623 -1.159 1.00 91.81 204 TYR A O 1
ATOM 1608 N N . GLU A 1 205 ? 8.392 -11.963 0.984 1.00 92.25 205 GLU A N 1
ATOM 1609 C CA . GLU A 1 205 ? 9.809 -12.173 1.256 1.00 92.25 205 GLU A CA 1
ATOM 1610 C C . GLU A 1 205 ? 10.000 -13.593 1.815 1.00 92.25 205 GLU A C 1
ATOM 1612 O O . GLU A 1 205 ? 9.636 -13.893 2.951 1.00 92.25 205 GLU A O 1
ATOM 1617 N N . PHE A 1 206 ? 10.580 -14.484 1.008 1.00 92.75 206 PHE A N 1
ATOM 1618 C CA . PHE A 1 206 ? 10.964 -15.834 1.417 1.00 92.75 206 PHE A CA 1
ATOM 1619 C C . PHE A 1 206 ? 12.467 -15.903 1.711 1.00 92.75 206 PHE A C 1
ATOM 1621 O O . PHE A 1 206 ? 13.238 -15.089 1.200 1.00 92.75 206 PHE A O 1
ATOM 1628 N N . PRO A 1 207 ? 12.942 -16.933 2.441 1.00 92.69 207 PRO A N 1
ATOM 1629 C CA . PRO A 1 207 ? 14.372 -17.102 2.703 1.00 92.69 207 PRO A CA 1
ATOM 1630 C C . PRO A 1 207 ? 15.258 -17.166 1.448 1.00 92.69 207 PRO A C 1
ATOM 1632 O O . PRO A 1 207 ? 16.446 -16.870 1.524 1.00 92.69 207 PRO A O 1
ATOM 1635 N N . THR A 1 208 ? 14.706 -17.581 0.303 1.00 93.00 208 THR A N 1
ATOM 1636 C CA . THR A 1 208 ? 15.466 -17.822 -0.935 1.00 93.00 208 THR A CA 1
ATOM 1637 C C . THR A 1 208 ? 15.142 -16.861 -2.073 1.00 93.00 208 THR A C 1
ATOM 1639 O O . THR A 1 208 ? 15.887 -16.828 -3.051 1.00 93.00 208 THR A O 1
ATOM 1642 N N . HIS A 1 209 ? 14.043 -16.111 -1.992 1.00 92.44 209 HIS A N 1
ATOM 1643 C CA . HIS A 1 209 ? 13.592 -15.232 -3.069 1.00 92.44 209 HIS A CA 1
ATOM 1644 C C . HIS A 1 209 ? 12.542 -14.234 -2.576 1.00 92.44 209 HIS A C 1
ATOM 1646 O O . HIS A 1 209 ? 11.943 -14.399 -1.518 1.00 92.44 209 HIS A O 1
ATOM 1652 N N . PHE A 1 210 ? 12.300 -13.209 -3.385 1.00 92.25 210 PHE A N 1
ATOM 1653 C CA . PHE A 1 210 ? 11.161 -12.315 -3.237 1.00 92.25 210 PHE A CA 1
ATOM 1654 C C . PHE A 1 210 ? 10.186 -12.592 -4.379 1.00 92.25 210 PHE A C 1
ATOM 1656 O O . PHE A 1 210 ? 10.548 -12.431 -5.549 1.00 92.25 210 PHE A O 1
ATOM 1663 N N . ASP A 1 211 ? 8.972 -13.031 -4.054 1.00 93.44 211 ASP A N 1
ATOM 1664 C CA . ASP A 1 211 ? 7.972 -13.409 -5.054 1.00 93.44 211 ASP A CA 1
ATOM 1665 C C . ASP A 1 211 ? 7.186 -12.182 -5.538 1.00 93.44 211 ASP A C 1
ATOM 1667 O O . ASP A 1 211 ? 6.002 -11.987 -5.253 1.00 93.44 211 ASP A O 1
ATOM 1671 N N . TYR A 1 212 ? 7.880 -11.318 -6.284 1.00 90.75 212 TYR A N 1
ATOM 1672 C CA . TYR A 1 212 ? 7.270 -10.145 -6.918 1.00 90.75 212 TYR A CA 1
ATOM 1673 C C . TYR A 1 212 ? 6.175 -10.528 -7.921 1.00 90.75 212 TYR A C 1
ATOM 1675 O O . TYR A 1 212 ? 5.314 -9.707 -8.235 1.00 90.75 212 TYR A O 1
ATOM 1683 N N . HIS A 1 213 ? 6.219 -11.761 -8.423 1.00 90.69 213 HIS A N 1
ATOM 1684 C CA . HIS A 1 213 ? 5.311 -12.264 -9.431 1.00 90.69 213 HIS A CA 1
ATOM 1685 C C . HIS A 1 213 ? 3.932 -12.564 -8.828 1.00 90.69 213 HIS A C 1
ATOM 1687 O O . HIS A 1 213 ? 2.943 -11.943 -9.227 1.00 90.69 213 HIS A O 1
ATOM 1693 N N . ALA A 1 214 ? 3.862 -13.430 -7.809 1.00 92.19 214 ALA A N 1
ATOM 1694 C CA . ALA A 1 214 ? 2.609 -13.712 -7.110 1.00 92.19 214 ALA A CA 1
ATOM 1695 C C . ALA A 1 214 ? 2.027 -12.452 -6.462 1.00 92.19 214 ALA A C 1
ATOM 1697 O O . ALA A 1 214 ? 0.817 -12.223 -6.505 1.00 92.19 214 ALA A O 1
ATOM 1698 N N . ARG A 1 215 ? 2.905 -11.592 -5.935 1.00 92.06 215 ARG A N 1
ATOM 1699 C CA . ARG A 1 215 ? 2.527 -10.294 -5.381 1.00 92.06 215 ARG A CA 1
ATOM 1700 C C . ARG A 1 215 ? 1.863 -9.384 -6.415 1.00 92.06 215 ARG A C 1
ATOM 1702 O O . ARG A 1 215 ? 0.804 -8.829 -6.137 1.00 92.06 215 ARG A O 1
ATOM 1709 N N . GLY A 1 216 ? 2.470 -9.222 -7.592 1.00 91.31 216 GLY A N 1
ATOM 1710 C CA . GLY A 1 216 ? 1.934 -8.373 -8.660 1.00 91.31 216 GLY A CA 1
ATOM 1711 C C . GLY A 1 216 ? 0.580 -8.869 -9.169 1.00 91.31 216 GLY A C 1
ATOM 1712 O O . GLY A 1 216 ? -0.372 -8.095 -9.241 1.00 91.31 216 GLY A O 1
ATOM 1713 N N . ALA A 1 217 ? 0.467 -10.173 -9.433 1.00 91.69 217 ALA A N 1
ATOM 1714 C CA . ALA A 1 217 ? -0.783 -10.782 -9.882 1.00 91.69 217 ALA A CA 1
ATOM 1715 C C . ALA A 1 217 ? -1.896 -10.691 -8.827 1.00 91.69 217 ALA A C 1
ATOM 1717 O O . ALA A 1 217 ? -3.056 -10.467 -9.171 1.00 91.69 217 ALA A O 1
ATOM 1718 N N . LEU A 1 218 ? -1.563 -10.819 -7.538 1.00 91.69 218 LEU A N 1
ATOM 1719 C CA . LEU A 1 218 ? -2.539 -10.611 -6.477 1.00 91.69 218 LEU A CA 1
ATOM 1720 C C . LEU A 1 218 ? -3.077 -9.178 -6.477 1.00 91.69 218 LEU A C 1
ATOM 1722 O O . LEU A 1 218 ? -4.291 -8.981 -6.500 1.00 91.69 218 LEU A O 1
ATOM 1726 N N . TYR A 1 219 ? -2.182 -8.189 -6.406 1.00 90.69 219 TYR A N 1
ATOM 1727 C CA . TYR A 1 219 ? -2.584 -6.791 -6.232 1.00 90.69 219 TYR A CA 1
ATOM 1728 C C . TYR A 1 219 ? -3.172 -6.160 -7.501 1.00 90.69 219 TYR A C 1
ATOM 1730 O O . TYR A 1 219 ? -3.690 -5.047 -7.459 1.00 90.69 219 TYR A O 1
ATOM 1738 N N . TYR A 1 220 ? -3.156 -6.888 -8.619 1.00 89.69 220 TYR A N 1
ATOM 1739 C CA . TYR A 1 220 ? -4.038 -6.614 -9.747 1.00 89.69 220 TYR A CA 1
ATOM 1740 C C . TYR A 1 220 ? -5.520 -6.845 -9.391 1.00 89.69 220 TYR A C 1
ATOM 1742 O O . TYR A 1 220 ? -6.377 -6.039 -9.748 1.00 89.69 220 TYR A O 1
ATOM 1750 N N . ALA A 1 221 ? -5.831 -7.951 -8.710 1.00 88.25 221 ALA A N 1
ATOM 1751 C CA . ALA A 1 221 ? -7.204 -8.389 -8.461 1.00 88.25 221 ALA A CA 1
ATOM 1752 C C . ALA A 1 221 ? -7.787 -7.859 -7.146 1.00 88.25 221 ALA A C 1
ATOM 1754 O O . ALA A 1 221 ? -9.009 -7.751 -7.012 1.00 88.25 221 ALA A O 1
ATOM 1755 N N . ILE A 1 222 ? -6.932 -7.556 -6.170 1.00 86.25 222 ILE A N 1
ATOM 1756 C CA . ILE A 1 222 ? -7.349 -7.007 -4.884 1.00 86.25 222 ILE A CA 1
ATOM 1757 C C . ILE A 1 222 ? -6.533 -5.772 -4.530 1.00 86.25 222 ILE A C 1
ATOM 1759 O O . ILE A 1 222 ? -5.332 -5.699 -4.766 1.00 86.25 222 ILE A O 1
ATOM 1763 N N . ILE A 1 223 ? -7.200 -4.820 -3.898 1.00 74.06 223 ILE A N 1
ATOM 1764 C CA . ILE A 1 223 ? -6.550 -3.735 -3.176 1.00 74.06 223 ILE A CA 1
ATOM 1765 C C . ILE A 1 223 ? -6.876 -4.004 -1.712 1.00 74.06 223 ILE A C 1
ATOM 1767 O O . ILE A 1 223 ? -8.055 -4.145 -1.364 1.00 74.06 223 ILE A O 1
ATOM 1771 N N . SER A 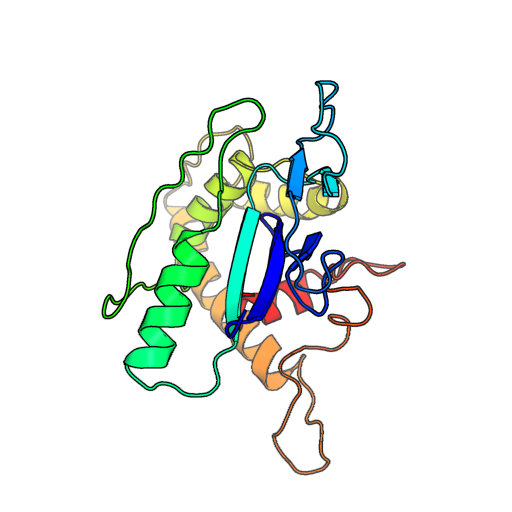1 224 ? -5.839 -4.185 -0.899 1.00 59.81 224 SER A N 1
ATOM 1772 C CA . SER A 1 224 ? -5.994 -4.322 0.552 1.00 59.81 224 SER A CA 1
ATOM 1773 C C . SER A 1 224 ? -6.407 -3.003 1.170 1.00 59.81 224 SER A C 1
ATOM 1775 O O . SER A 1 224 ? -5.921 -1.982 0.647 1.00 59.81 224 SER A O 1
#

Sequence (224 aa):
ADVGIFGTLMDAWQRPIDDVGAAGRDKGQGAKYVLLPVGYTGPVPPNAMVYRQRTHNGFAILRPIIKDSSKENLQKAADYVKKMKIYPLGQKPKTNYVDLYGKLLEMTPVLDKNIYKEIHEMINEEPVETYNLGIMGLLAKVGVRKGEPFKPSAELEAIHGKAAPEALGYMIDEYHRVLNPPFFKGKKWSSLMPPGANETDWSYEFPTHFDYHARGALYYAIIS

InterPro domains:
  IPR010679 Domain of unknown function DUF1254 [PF06863] (6-88)
  IPR037050 Domain of unknown function DUF1254 superfamily [G3DSA:2.60.40.1610] (1-101)

pLDDT: mean 93.27, std 4.65, range [57.12, 98.38]

Organism: NCBI:txid412755

Radius of gyration: 20.55 Å; chains: 1; bounding box: 48×51×56 Å

Secondary structure (DSSP, 8-state):
---EEEEEEEETTS-EEEEEESSSTTTTS---EEEE-TT--S---TT-EEEE-SSS-EEEEEEEE-S---HHHHHHHHHHHTT-----TTSPP-------TT---------STTHHHHHHHHHHHS---GGGHHHHHHHHHTT--TTS-----HHHHHHHHHHHHHHHHHHHHIIIIISS-BSSTTS--B-SSPTTTTTTTT--B-SS-B-HHHHHHHHHH---